Protein 6NE6 (pdb70)

Radius of gyration: 21.56 Å; Cα contacts (8 Å, |Δi|>4): 485; chains: 1; bounding box: 66×39×63 Å

Nearest PDB structures (foldseek):
  6ne6-assembly1_A  TM=1.003E+00  e=1.452E-62  Naegleria fowleri
  3qi2-assembly1_A  TM=8.616E-01  e=6.700E-30  Homo sapiens
  1git-assembly1_A  TM=8.816E-01  e=4.648E-29  Rattus norvegicus
  3onw-assembly1_A  TM=8.432E-01  e=3.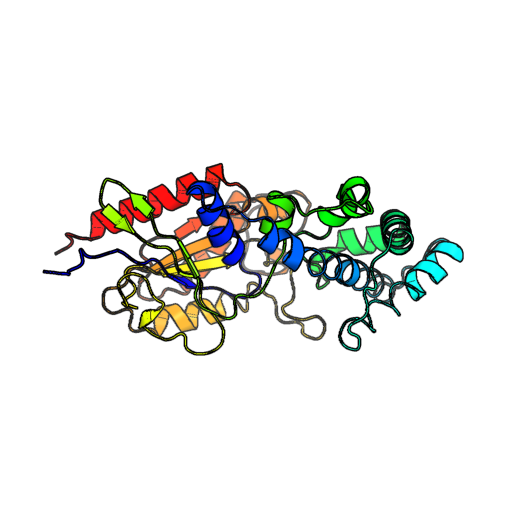155E-29  Homo sapiens
  1zca-assembly2_B  TM=8.770E-01  e=3.296E-27  Mus musculus

Organism: Naegleria fowleri (NCBI:txid5763)

Secondary structure (DSSP, 8-state):
-------EEEEEEE-TTSSHHHHHHHHHHHTT----HHHHHHHHHHHHHHHHHHHHHHHHHHHHTT---S-HHHHHHHHHHHHHHHHGGG--S----HHHHHHHHHHTT-HHHHHHHHTGGGS---TTHHHHHHTHHHHTSTT----HHHHHTS-----S-EEEEEEETTEEEEEEE--SSPPPGGGSGGG----SEEEEEEESGGGG-BSSTT---BHHHHHHHHHHHHHHH---TT-EEEEEEE-HHHHHHHHHTT--GGGT-TT--S-TT-HHHHHHHHHHHHHHH-TT--EEEEEE--TT-HHHHHHHHHHHHHHHHHHHT--

CATH classification: 1.10.400.10

Solvent-accessible surface area: 16984 Å² total; per-residue (Å²): 137,151,120,76,133,105,13,25,0,0,37,3,29,21,59,59,34,3,10,40,21,18,0,5,25,6,5,37,23,35,77,146,64,29,22,75,102,108,53,56,68,122,28,52,64,91,0,29,75,20,0,3,129,1,0,36,28,0,2,62,2,3,126,83,37,127,60,114,33,71,69,91,103,15,96,98,45,4,90,82,0,27,45,39,25,67,80,20,163,146,42,146,95,102,23,32,72,45,93,2,6,112,21,0,30,62,0,36,131,2,77,6,0,79,107,0,11,76,109,108,40,74,19,53,17,33,64,7,0,36,35,0,5,100,46,11,129,91,0,11,121,131,121,6,80,1,37,91,84,0,3,9,68,0,105,66,180,28,99,27,30,74,26,8,54,18,89,39,129,140,72,38,0,0,1,0,1,54,18,64,88,109,37,73,143,94,69,29,48,45,84,73,77,29,41,23,0,12,0,17,2,5,3,0,1,13,0,25,15,81,29,146,115,134,65,93,57,15,39,0,102,67,17,12,54,95,0,7,94,45,0,66,81,96,219,20,61,140,24,44,2,0,0,0,0,2,26,32,70,60,0,26,53,32,7,136,123,45,34,102,4,22,109,20,19,151,75,17,182,28,81,90,91,46,18,85,31,2,32,77,44,0,47,84,36,0,104,127,73,7,102,70,124,88,24,95,68,16,20,34,1,13,2,84,57,75,71,34,0,108,102,56,11,44,81,0,5,36,34,2,27,72,11,90,129,90,236

Foldseek 3Di:
DDDDDDAAEEEEAEDLQLLSVLLVQLLCVVVVNADDQVRQVVCLLVLVLLQLVQLLQLLVLLVVVVNDWDDPVLVVLNVVSNVLNVCPVPDPDRPAALVNLVSSLVNVPTVSSVVSVVVPQATDHQPCNVVCSVCSVQSSDPPHGDDRLSVSRRSDDAAAKDKAWDADPNHIYIYIYGHHDDYQLVPDVVSDDDHAEYEYGGELQQLSHDPHNPDRHGRLVVRLVVLLCVLVPDPCPNYAYEYEHEPLVNNLVCQLVFPASCVRVVPQPDDGSDSVSVVVVSVVSSVVSNPVNRHPYYYYAYSSPSVRSVVVVSVVVVVSVVCPPPD

B-factor: mean 24.13, std 10.8, range [5.23, 76.9]

Sequence (327 aa):
HHHHHHMKKILLVGAGDSGKSTIFKQMRLIYNNGFTTEEKTKIKPMIIYENNILRNMMMVLIQQATKSSLNLPIISTEENRQRAEKIIEGLEEQKILLTTDKVWDSSNLAQDIAELWKEPAILQAMARRNEFQIEDSASSYYFDNLDRIGKDDYMPSEEDVVRARIIKTTGLIEQPFTFKNLPFCCMMIDVVGGGQRTERKKWIHHHFQGVDSSILFVCSLSEFDQKCYEDDSTNRMKESSLSLFGDYINSKWFADTLVYLLLNKHDLFVSSSKI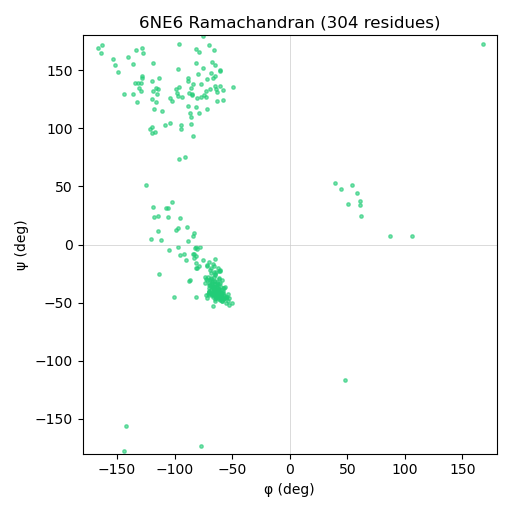KNGSRLADTFEEYKGPENDPDAAKEFIKDMYKEKDTENRLRDVFFVTALDKANLKERLEQITSDILSAENDL

InterPro domains:
  IPR001019 Guanine nucleotide binding protein, alpha subunit [PF00503] (3-312)
  IPR001019 Guanine nucleotide binding protein, alpha subunit [PR00318] (3-18)
  IPR001019 Guanine nucleotide binding protein, alpha subunit [PR00318] (138-160)
  IPR001019 Guanine nucleotide binding protein, alpha subunit [PR00318] (167-184)
  IPR001019 Guanine nucleotide binding protein, alpha subunit [PR00318] (189-217)
  IPR001019 Guanine nucleotide binding protein, alpha subunit [PR00318] (235-244)
  IPR001019 Guanine nucleotide binding protein, alpha subunit [PS51882] (1-321)
  IPR001019 Guanine nucleotide binding protein, alpha subunit [PTHR10218] (3-315)
  IPR001019 Guanine nucleotide binding protein, alpha subunit [SM00275] (1-303)
  IPR001019 Guanine nucleotide binding protein, alpha subunit [cd00066] (3-319)
  IPR011025 G protein alpha subunit, helical insertion [G3DSA:1.10.400.10] (30-151)
  IPR011025 G protein alpha subunit, helical insertion [SSF47895] (29-152)
  IPR027417 P-loop containing nucleoside triphosphate hydrolase [G3DSA:3.40.50.300] (3-310)
  IPR027417 P-loop containing nucleoside triphosphate hydrolase [SSF52540] (3-316)

Structure (mmCIF, N/CA/C/O backbone):
data_6NE6
#
_entry.id   6NE6
#
_cell.length_a   60.690
_cell.length_b   68.310
_cell.length_c   79.570
_cell.angle_alpha   90.000
_cell.angle_beta   90.000
_cell.angle_gamma   90.000
#
_symmetry.space_group_name_H-M   'P 21 21 21'
#
loop_
_entity.id
_entity.type
_entity.pdbx_description
1 polymer 'G-protein alpha subunit Galpha7'
2 non-polymer 'SODIUM ION'
3 non-polymer 1,2-ETHANEDIOL
4 water water
#
loop_
_atom_site.group_PDB
_atom_site.id
_atom_site.type_symbol
_atom_site.label_atom_id
_atom_site.label_alt_id
_atom_site.label_comp_id
_atom_site.label_asym_id
_atom_site.label_entity_id
_atom_site.label_seq_id
_atom_site.pdbx_PDB_ins_code
_atom_site.Cartn_x
_atom_site.Cartn_y
_atom_site.Cartn_z
_atom_site.occupancy
_atom_site.B_iso_or_equiv
_atom_site.auth_seq_id
_atom_site.auth_comp_id
_atom_site.auth_asym_id
_atom_site.auth_atom_id
_atom_site.pdbx_PDB_model_num
ATOM 1 N N . HIS A 1 3 ? -12.518 37.538 -28.580 1.00 51.79 27 HIS A N 1
ATOM 2 C CA . HIS A 1 3 ? -11.203 38.167 -28.605 1.00 47.47 27 HIS A CA 1
ATOM 3 C C . HIS A 1 3 ? -10.509 38.078 -27.246 1.00 45.89 27 HIS A C 1
ATOM 4 O O . HIS A 1 3 ? -11.087 37.604 -26.263 1.00 42.95 27 HIS A O 1
ATOM 6 N N . HIS A 1 4 ? -9.256 38.528 -27.206 1.00 35.80 28 HIS A N 1
ATOM 7 C CA . HIS A 1 4 ? -8.534 38.627 -25.945 1.00 30.27 28 HIS A CA 1
ATOM 8 C C . HIS A 1 4 ? -9.260 39.575 -24.997 1.00 29.51 28 HIS A C 1
ATOM 9 O O . HIS A 1 4 ? -9.706 40.653 -25.398 1.00 34.25 28 HIS A O 1
ATOM 16 N N . HIS A 1 5 ? -9.374 39.174 -23.730 1.00 29.39 29 HIS A N 1
ATOM 17 C CA . HIS A 1 5 ? -10.131 39.955 -22.754 1.00 30.41 29 HIS A CA 1
ATOM 18 C C . HIS A 1 5 ? -9.813 39.439 -21.358 1.00 31.23 29 HIS A C 1
ATOM 19 O O . HIS A 1 5 ? -9.198 38.382 -21.190 1.00 30.17 29 HIS A O 1
ATOM 26 N N . HIS A 1 6 ? -10.247 40.200 -20.348 1.00 26.83 30 HIS A N 1
ATOM 27 C CA . HIS A 1 6 ? -10.027 39.852 -18.952 1.00 23.19 30 HIS A CA 1
ATOM 28 C C . HIS A 1 6 ? -11.350 39.870 -18.195 1.00 23.36 30 HIS A C 1
ATOM 29 O O . HIS A 1 6 ? -12.362 40.385 -18.674 1.00 26.91 30 HIS A O 1
ATOM 36 N N . HIS A 1 7 ? -11.320 39.272 -17.007 1.00 24.38 31 HIS A N 1
ATOM 37 C CA . HIS A 1 7 ? -12.395 39.377 -16.028 1.00 28.00 31 HIS A CA 1
ATOM 38 C C . HIS A 1 7 ? -11.830 39.996 -14.764 1.00 20.64 31 HIS A C 1
ATOM 39 O O . HIS A 1 7 ? -10.709 39.673 -14.361 1.00 22.60 31 HIS A O 1
ATOM 46 N N . HIS A 1 8 ? -12.611 40.870 -14.128 1.00 22.56 32 HIS A N 1
ATOM 47 C CA . HIS A 1 8 ? -12.035 41.748 -13.112 1.00 19.41 32 HIS A CA 1
ATOM 48 C C . HIS A 1 8 ? -11.370 40.970 -11.991 1.00 19.76 32 HIS A C 1
ATOM 49 O O . HIS A 1 8 ? -12.008 40.147 -11.325 1.00 21.54 32 HIS A O 1
ATOM 56 N N . MET A 1 9 ? -10.101 41.268 -11.763 1.00 17.15 33 MET A N 1
ATOM 57 C CA . MET A 1 9 ? -9.348 40.701 -10.653 1.00 15.99 33 MET A CA 1
ATOM 58 C C . MET A 1 9 ? -9.326 41.695 -9.496 1.00 18.46 33 MET A C 1
ATOM 59 O O . MET A 1 9 ? -9.004 42.871 -9.692 1.00 18.59 33 MET A O 1
ATOM 64 N N . LYS A 1 10 ? -9.656 41.227 -8.294 1.00 14.81 34 LYS A N 1
ATOM 65 C CA . LYS A 1 10 ? -9.668 42.098 -7.121 1.00 15.91 34 LYS A CA 1
ATOM 66 C C . LYS A 1 10 ? -8.265 42.158 -6.533 1.00 16.86 34 LYS A C 1
ATOM 67 O O . LYS A 1 10 ? -7.775 41.175 -5.964 1.00 17.11 34 LYS A O 1
ATOM 73 N N . LYS A 1 11 ? -7.613 43.312 -6.662 1.00 13.80 35 LYS A N 1
ATOM 74 C CA . LYS A 1 11 ? -6.229 43.439 -6.230 1.00 13.54 35 LYS A CA 1
ATOM 75 C C . LYS A 1 11 ? -6.167 44.026 -4.827 1.00 14.36 35 LYS A C 1
ATOM 76 O O . LYS A 1 11 ? -6.853 45.005 -4.513 1.00 15.48 35 LYS A O 1
ATOM 82 N N . ILE A 1 12 ? -5.313 43.429 -4.005 1.00 14.10 36 ILE A N 1
ATOM 83 C CA . ILE A 1 12 ? -5.154 43.783 -2.600 1.00 12.82 36 ILE A CA 1
ATOM 84 C C . ILE A 1 12 ? -3.725 44.261 -2.422 1.00 13.59 36 ILE A C 1
ATOM 85 O O . ILE A 1 12 ? -2.779 43.486 -2.627 1.00 15.96 36 ILE A O 1
ATOM 90 N N . LEU A 1 13 ? -3.567 45.527 -2.045 1.00 12.01 37 LEU A N 1
ATOM 91 C CA . LEU A 1 13 ? -2.262 46.165 -1.937 1.00 11.21 37 LEU A CA 1
ATOM 92 C C . LEU A 1 13 ? -1.782 46.127 -0.499 1.00 13.90 37 LEU A C 1
ATOM 93 O O . LEU A 1 13 ? -2.486 46.589 0.401 1.00 13.68 37 LEU A O 1
ATOM 98 N N . LEU A 1 14 ? -0.563 45.638 -0.296 1.00 12.67 38 LEU A N 1
ATOM 99 C CA . LEU A 1 14 ? 0.076 45.681 1.018 1.00 13.07 38 LEU A CA 1
ATOM 100 C C . LEU A 1 14 ? 0.760 47.028 1.193 1.00 11.31 38 LEU A C 1
ATOM 101 O O . LEU A 1 14 ? 1.539 47.450 0.332 1.00 15.38 38 LEU A O 1
ATOM 106 N N . VAL A 1 15 ? 0.470 47.697 2.316 1.00 9.88 39 VAL A N 1
ATOM 107 C CA . VAL A 1 15 ? 1.010 49.014 2.643 1.00 12.16 39 VAL A CA 1
ATOM 108 C C . VAL A 1 15 ? 1.538 48.943 4.072 1.00 13.92 39 VAL A C 1
ATOM 109 O O . VAL A 1 15 ? 0.876 48.379 4.947 1.00 16.18 39 VAL A O 1
ATOM 113 N N . GLY A 1 16 ? 2.735 49.473 4.303 1.00 15.17 40 GLY A N 1
ATOM 114 C CA . GLY A 1 16 ? 3.276 49.488 5.651 1.00 16.92 40 GLY A CA 1
ATOM 115 C C . GLY A 1 16 ? 4.747 49.850 5.640 1.00 20.77 40 GLY A C 1
ATOM 116 O O . GLY A 1 16 ? 5.398 49.907 4.590 1.00 22.44 40 GLY A O 1
ATOM 117 N N . ALA A 1 17 ? 5.277 50.040 6.846 1.00 26.29 41 ALA A N 1
ATOM 118 C CA . ALA A 1 17 ? 6.684 50.370 7.017 1.00 25.87 41 ALA A CA 1
ATOM 119 C C . ALA A 1 17 ? 7.577 49.173 6.682 1.00 27.24 41 ALA A C 1
ATOM 120 O O . ALA A 1 17 ? 7.119 48.044 6.454 1.00 21.74 41 ALA A O 1
ATOM 122 N N . GLY A 1 18 ? 8.883 49.444 6.649 1.00 29.75 42 GLY A N 1
ATOM 123 C CA . GLY A 1 18 ? 9.856 48.449 6.230 1.00 32.87 42 GLY A CA 1
ATOM 124 C C . GLY A 1 18 ? 10.031 47.291 7.189 1.00 34.56 42 GLY A C 1
ATOM 125 O O . GLY A 1 18 ? 10.511 46.231 6.769 1.00 31.96 42 GLY A O 1
ATOM 126 N N . ASP A 1 19 ? 9.675 47.474 8.468 1.00 20.67 43 ASP A N 1
ATOM 127 C CA . ASP A 1 19 ? 9.698 46.404 9.467 1.00 19.92 43 ASP A CA 1
ATOM 128 C C . ASP A 1 19 ? 8.298 46.161 10.037 1.00 19.43 43 ASP A C 1
ATOM 129 O O . ASP A 1 19 ? 8.143 45.794 11.202 1.00 18.79 43 ASP A O 1
ATOM 134 N N . SER A 1 20 ? 7.266 46.370 9.215 1.00 15.10 44 SER A N 1
ATOM 135 C CA . SER A 1 20 ? 5.896 46.033 9.591 1.00 16.66 44 SER A CA 1
ATOM 136 C C . SER A 1 20 ? 5.595 44.547 9.466 1.00 15.31 44 SER A C 1
ATOM 137 O O . SER A 1 20 ? 4.607 44.070 10.047 1.00 13.91 44 SER A O 1
ATOM 140 N N . GLY A 1 21 ? 6.403 43.813 8.711 1.00 14.87 45 GLY A N 1
ATOM 141 C CA . GLY A 1 21 ? 6.101 42.437 8.396 1.00 16.14 45 GLY A CA 1
ATOM 142 C C . GLY A 1 21 ? 5.228 42.260 7.181 1.00 14.83 45 GLY A C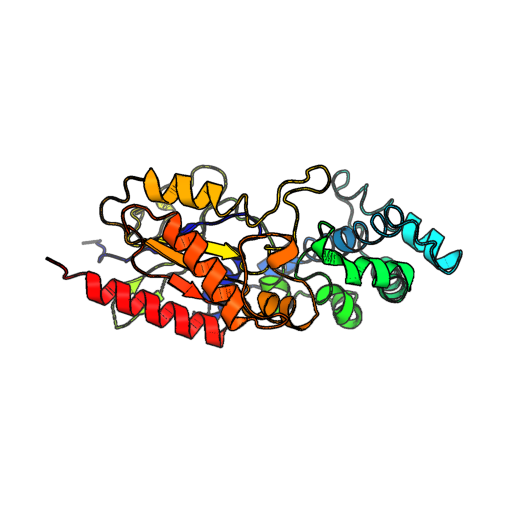 1
ATOM 143 O O . GLY A 1 21 ? 4.809 41.135 6.901 1.00 14.64 45 GLY A O 1
ATOM 144 N N . LYS A 1 22 ? 4.950 43.328 6.431 1.00 13.70 46 LYS A N 1
ATOM 145 C CA . LYS A 1 22 ? 4.116 43.152 5.249 1.00 17.39 46 LYS A CA 1
ATOM 146 C C . LYS A 1 22 ? 4.770 42.206 4.245 1.00 16.14 46 LYS A C 1
ATOM 147 O O . LYS A 1 22 ? 4.067 41.437 3.582 1.00 18.64 46 LYS A O 1
ATOM 153 N N . SER A 1 23 ? 6.106 42.212 4.144 1.00 17.26 47 SER A N 1
ATOM 154 C CA . SER A 1 23 ? 6.759 41.273 3.226 1.00 18.43 47 SER A CA 1
ATOM 155 C C . SER A 1 23 ? 6.623 39.830 3.700 1.00 16.46 47 SER A C 1
ATOM 156 O O . SER A 1 23 ? 6.598 38.907 2.871 1.00 16.92 47 SER A O 1
ATOM 159 N N . THR A 1 24 ? 6.534 39.611 5.019 1.00 14.77 48 THR A N 1
ATOM 160 C CA . THR A 1 24 ? 6.244 38.273 5.535 1.00 13.11 48 THR A CA 1
ATOM 161 C C . THR A 1 24 ? 4.898 37.775 5.030 1.00 13.32 48 THR A C 1
ATOM 162 O O . THR A 1 24 ? 4.761 36.609 4.631 1.00 15.98 48 THR A O 1
ATOM 166 N N . ILE A 1 25 ? 3.889 38.651 5.046 1.00 12.95 49 ILE A N 1
ATOM 167 C CA . ILE A 1 25 ? 2.574 38.294 4.534 1.00 13.91 49 ILE A CA 1
ATOM 168 C C . ILE A 1 25 ? 2.674 37.860 3.082 1.00 14.41 49 ILE A C 1
ATOM 169 O O . ILE A 1 25 ? 2.082 36.851 2.680 1.00 13.22 49 ILE A O 1
ATOM 174 N N . PHE A 1 26 ? 3.402 38.635 2.268 1.00 13.36 50 PHE A N 1
ATOM 175 C CA . PHE A 1 26 ? 3.487 38.303 0.848 1.00 12.75 50 PHE A CA 1
ATOM 176 C C . PHE A 1 26 ? 4.187 36.964 0.648 1.00 15.32 50 PHE A C 1
ATOM 177 O O . PHE A 1 26 ? 3.746 36.139 -0.156 1.00 11.82 50 PHE A O 1
ATOM 185 N N . LYS A 1 27 ? 5.292 36.737 1.359 1.00 14.92 51 LYS A N 1
ATOM 186 C CA . LYS A 1 27 ? 6.028 35.491 1.173 1.00 15.68 51 LYS A CA 1
ATOM 187 C C . LYS A 1 27 ? 5.217 34.293 1.643 1.00 16.32 51 LYS A C 1
ATOM 188 O O . LYS A 1 27 ? 5.275 33.216 1.029 1.00 15.12 51 LYS A O 1
ATOM 194 N N . GLN A 1 28 ? 4.446 34.453 2.720 1.00 11.48 52 GLN A N 1
ATOM 195 C CA . GLN A 1 28 ? 3.574 33.366 3.150 1.00 14.49 52 GLN A CA 1
ATOM 196 C C . GLN A 1 28 ? 2.494 33.092 2.116 1.00 13.35 52 GLN A C 1
ATOM 197 O O . GLN A 1 28 ? 2.138 31.929 1.875 1.00 15.09 52 GLN A O 1
ATOM 203 N N . MET A 1 29 ? 1.964 34.150 1.491 1.00 11.51 53 MET A N 1
ATOM 204 C CA . MET A 1 29 ? 0.963 33.960 0.444 1.00 12.60 53 MET A CA 1
ATOM 205 C C . MET A 1 29 ? 1.547 33.187 -0.731 1.00 11.26 53 MET A C 1
ATOM 206 O O . MET A 1 29 ? 0.875 32.321 -1.309 1.00 14.44 53 MET A O 1
ATOM 211 N N . ARG A 1 30 ? 2.799 33.481 -1.098 1.00 12.25 54 ARG A N 1
ATOM 212 C CA . ARG A 1 30 ? 3.473 32.679 -2.120 1.00 14.84 54 ARG A CA 1
ATOM 213 C C . ARG A 1 30 ? 3.456 31.202 -1.747 1.00 16.12 54 ARG A C 1
ATOM 214 O O . ARG A 1 30 ? 3.189 30.337 -2.596 1.00 14.79 54 ARG A O 1
ATOM 222 N N . LEU A 1 31 ? 3.757 30.889 -0.480 1.00 13.02 55 LEU A N 1
ATOM 223 C CA . LEU A 1 31 ? 3.809 29.493 -0.064 1.00 14.99 55 LEU A CA 1
ATOM 224 C C . LEU A 1 31 ? 2.417 28.879 -0.045 1.00 16.29 55 LEU A C 1
ATOM 225 O O . LEU A 1 31 ? 2.235 27.737 -0.486 1.00 19.24 55 LEU A O 1
ATOM 230 N N . ILE A 1 32 ? 1.417 29.640 0.411 1.00 15.80 56 ILE A N 1
ATOM 231 C CA . ILE A 1 32 ? 0.058 29.114 0.487 1.00 14.96 56 ILE A CA 1
ATOM 232 C C . ILE A 1 32 ? -0.446 28.715 -0.890 1.00 15.75 56 ILE A C 1
ATOM 233 O O . ILE A 1 32 ? -1.184 27.726 -1.032 1.00 18.44 56 ILE A O 1
ATOM 238 N N . TYR A 1 33 ? -0.027 29.436 -1.930 1.00 17.30 57 TYR A N 1
ATOM 239 C CA . TYR A 1 33 ? -0.514 29.215 -3.285 1.00 17.79 57 TYR A CA 1
ATOM 240 C C . TYR A 1 33 ? 0.539 28.566 -4.180 1.00 18.46 57 TYR A C 1
ATOM 241 O O . TYR A 1 33 ? 0.554 28.781 -5.392 1.00 18.53 57 TYR A O 1
ATOM 250 N N . ASN A 1 34 ? 1.409 27.740 -3.593 1.00 16.86 58 ASN A N 1
ATOM 251 C CA . ASN A 1 34 ? 2.266 26.836 -4.367 1.00 17.66 58 ASN A CA 1
ATOM 252 C C . ASN A 1 34 ? 3.191 27.601 -5.298 1.00 16.90 58 ASN A C 1
ATOM 253 O O . ASN A 1 34 ? 3.487 27.161 -6.415 1.00 21.05 58 ASN A O 1
ATOM 258 N N . ASN A 1 35 ? 3.678 28.745 -4.829 1.00 13.94 59 ASN A N 1
ATOM 259 C CA . ASN A 1 35 ? 4.570 29.590 -5.605 1.00 14.02 59 ASN A CA 1
ATOM 260 C C . ASN A 1 35 ? 5.842 29.848 -4.811 1.00 14.55 59 ASN A C 1
ATOM 261 O O . ASN A 1 35 ? 6.276 30.988 -4.624 1.00 16.05 59 ASN A O 1
ATOM 266 N N . GLY A 1 36 ? 6.437 28.761 -4.328 1.00 17.00 60 GLY A N 1
ATOM 267 C CA . GLY A 1 36 ? 7.532 28.818 -3.380 1.00 17.77 60 GLY A CA 1
ATOM 268 C C . GLY A 1 36 ? 8.863 29.182 -4.014 1.00 18.33 60 GLY A C 1
ATOM 269 O O . GLY A 1 36 ? 8.972 29.527 -5.190 1.00 16.32 60 GLY A O 1
ATOM 270 N N . PHE A 1 37 ? 9.900 29.108 -3.194 1.00 15.79 61 PHE A N 1
ATOM 271 C CA . PHE A 1 37 ? 11.186 29.670 -3.581 1.00 13.78 61 PHE A CA 1
ATOM 272 C C . PHE A 1 37 ? 11.989 28.682 -4.406 1.00 13.31 61 PHE A C 1
ATOM 273 O O . PHE A 1 37 ? 12.158 27.519 -4.028 1.00 17.22 61 PHE A O 1
ATOM 281 N N . THR A 1 38 ? 12.474 29.155 -5.544 1.00 13.46 62 THR A N 1
ATOM 282 C CA . THR A 1 38 ? 13.219 28.326 -6.466 1.00 16.61 62 THR A CA 1
ATOM 283 C C . THR A 1 38 ? 14.669 28.193 -6.018 1.00 14.66 62 THR A C 1
ATOM 284 O O . THR A 1 38 ? 15.147 28.896 -5.124 1.00 14.46 62 THR A O 1
ATOM 288 N N . THR A 1 39 ? 15.381 27.263 -6.655 1.00 13.87 63 THR A N 1
ATOM 289 C CA . THR A 1 39 ? 16.796 27.093 -6.348 1.00 14.76 63 THR A CA 1
ATOM 290 C C . THR A 1 39 ? 17.577 28.371 -6.652 1.00 13.76 63 THR A C 1
ATOM 291 O O . THR A 1 39 ? 18.454 28.774 -5.875 1.00 16.87 63 THR A O 1
ATOM 295 N N . GLU A 1 40 ? 17.260 29.032 -7.767 1.00 13.25 64 GLU A N 1
ATOM 296 C CA . GLU A 1 40 ? 17.918 30.300 -8.084 1.00 12.55 64 GLU A CA 1
ATOM 297 C C . GLU A 1 40 ? 17.637 31.345 -7.009 1.00 13.62 64 GLU A C 1
ATOM 298 O O . GLU A 1 40 ? 18.552 32.032 -6.541 1.00 15.76 64 GLU A O 1
ATOM 304 N N . GLU A 1 41 ? 16.369 31.477 -6.598 1.00 14.68 65 GLU A N 1
ATOM 305 C CA . GLU A 1 41 ? 16.036 32.457 -5.561 1.00 14.03 65 GLU A CA 1
ATOM 306 C C . GLU A 1 41 ? 16.802 32.176 -4.272 1.00 15.90 65 GLU A C 1
ATOM 307 O O . GLU A 1 41 ? 17.350 33.097 -3.652 1.00 16.40 65 GLU A O 1
ATOM 313 N N . LYS A 1 42 ? 16.827 30.910 -3.840 1.00 13.06 66 LYS A N 1
ATOM 314 C CA . LYS A 1 42 ? 17.535 30.554 -2.615 1.00 15.30 66 LYS A CA 1
ATOM 315 C C . LYS A 1 42 ? 19.027 30.836 -2.740 1.00 18.41 66 LYS A C 1
ATOM 316 O O . LYS A 1 42 ? 19.659 31.309 -1.782 1.00 15.59 66 LYS A O 1
ATOM 322 N N . THR A 1 43 ? 19.613 30.528 -3.904 1.00 13.29 67 THR A N 1
ATOM 323 C CA . THR A 1 43 ? 21.027 30.818 -4.140 1.00 13.86 67 THR A CA 1
ATOM 324 C C . THR A 1 43 ? 21.312 32.310 -4.017 1.00 19.84 67 THR A C 1
ATOM 325 O O . THR A 1 43 ? 22.332 32.718 -3.436 1.00 16.08 67 THR A O 1
ATOM 329 N N . LYS A 1 44 ? 20.420 33.142 -4.558 1.00 14.84 68 LYS A N 1
ATOM 330 C CA . LYS A 1 44 ? 20.663 34.579 -4.535 1.00 17.10 68 LYS A CA 1
ATOM 331 C C . LYS A 1 44 ? 20.469 35.158 -3.146 1.00 15.80 68 LYS A C 1
ATOM 332 O O . LYS A 1 44 ? 21.156 36.120 -2.782 1.00 18.41 68 LYS A O 1
ATOM 338 N N . ILE A 1 45 ? 19.541 34.593 -2.362 1.00 13.61 69 ILE A N 1
ATOM 339 C CA . ILE A 1 45 ? 19.247 35.129 -1.038 1.00 13.21 69 ILE A CA 1
ATOM 340 C C . ILE A 1 45 ? 20.273 34.675 -0.011 1.00 13.86 69 ILE A C 1
ATOM 341 O O . ILE A 1 45 ? 20.438 35.344 1.022 1.00 15.68 69 ILE A O 1
ATOM 346 N N . LYS A 1 46 ? 21.008 33.592 -0.295 1.00 15.12 70 LYS A N 1
ATOM 347 C CA . LYS A 1 46 ? 21.966 33.041 0.664 1.00 15.69 70 LYS A CA 1
ATOM 348 C C . LYS A 1 46 ? 22.958 34.068 1.205 1.00 13.50 70 LYS A C 1
ATOM 349 O O . LYS A 1 46 ? 23.066 34.187 2.439 1.00 16.17 70 LYS A O 1
ATOM 355 N N . PRO A 1 47 ? 23.678 34.847 0.382 1.00 16.15 71 PRO A N 1
ATOM 356 C CA . PRO A 1 47 ? 24.595 35.839 0.972 1.00 15.18 71 PRO A CA 1
ATOM 357 C C . PRO A 1 47 ? 23.875 36.924 1.746 1.00 17.43 71 PRO A C 1
ATOM 358 O O . PRO A 1 47 ? 24.465 37.503 2.665 1.00 16.15 71 PRO A O 1
ATOM 362 N N . MET A 1 48 ? 22.613 37.216 1.408 1.00 13.22 72 MET A N 1
ATOM 363 C CA . MET A 1 48 ? 21.865 38.211 2.164 1.00 14.60 72 MET A CA 1
ATOM 364 C C . MET A 1 48 ? 21.541 37.698 3.558 1.00 14.45 72 MET A C 1
ATOM 365 O O . MET A 1 48 ? 21.527 38.475 4.522 1.00 15.66 72 MET A O 1
ATOM 370 N N . ILE A 1 49 ? 21.281 36.390 3.684 1.00 14.15 73 ILE A N 1
ATOM 371 C CA A ILE A 1 49 ? 21.120 35.762 4.997 0.29 15.01 73 ILE A CA 1
ATOM 372 C CA B ILE A 1 49 ? 21.103 35.811 5.010 0.71 14.98 73 ILE A CA 1
ATOM 373 C C . ILE A 1 49 ? 22.401 35.903 5.806 1.00 13.85 73 ILE A C 1
ATOM 374 O O . ILE A 1 49 ? 22.392 36.307 6.976 1.00 14.73 73 ILE A O 1
ATOM 383 N N . TYR A 1 50 ? 23.533 35.541 5.188 1.00 13.46 74 TYR A N 1
ATOM 384 C CA . TYR A 1 50 ? 24.828 35.708 5.847 1.00 12.97 74 TYR A CA 1
ATOM 385 C C . TYR A 1 50 ? 25.016 37.140 6.351 1.00 12.84 74 TYR A C 1
ATOM 386 O O . TYR A 1 50 ? 25.447 37.355 7.491 1.00 13.53 74 TYR A O 1
ATOM 395 N N . GLU A 1 51 ? 24.705 38.130 5.505 1.00 14.78 75 GLU A N 1
ATOM 396 C CA . GLU A 1 51 ? 24.914 39.529 5.890 1.00 15.06 75 GLU A CA 1
ATOM 397 C C . GLU A 1 51 ? 23.963 39.936 7.009 1.00 14.74 75 GLU A C 1
ATOM 398 O O . GLU A 1 51 ? 24.331 40.731 7.888 1.00 14.87 75 GLU A O 1
ATOM 404 N N . ASN A 1 52 ? 22.739 39.399 6.990 1.00 14.41 76 ASN A N 1
ATOM 405 C CA A ASN A 1 52 ? 21.817 39.599 8.103 0.48 15.85 76 ASN A CA 1
ATOM 406 C CA B ASN A 1 52 ? 21.806 39.566 8.105 0.46 16.11 76 ASN A CA 1
ATOM 407 C C . ASN A 1 52 ? 22.438 39.117 9.413 1.00 16.23 76 ASN A C 1
ATOM 408 O O . ASN A 1 52 ? 22.450 39.848 10.418 1.00 13.54 76 ASN A O 1
ATOM 417 N N . ILE A 1 53 ? 22.942 37.888 9.420 1.00 12.40 77 ILE A N 1
ATOM 418 C CA . ILE A 1 53 ? 23.495 37.308 10.635 1.00 13.37 77 ILE A CA 1
ATOM 419 C C . ILE A 1 53 ? 24.679 38.126 11.125 1.00 13.17 77 ILE A C 1
ATOM 420 O O . ILE A 1 53 ? 24.805 38.418 12.323 1.00 12.88 77 ILE A O 1
ATOM 425 N N . LEU A 1 54 ? 25.563 38.507 10.201 1.00 12.54 78 LEU A N 1
ATOM 426 C CA . LEU A 1 54 ? 26.737 39.289 10.564 1.00 14.37 78 LEU A CA 1
ATOM 427 C C . LEU A 1 54 ? 26.338 40.638 11.143 1.00 14.53 78 LEU A C 1
ATOM 428 O O . LEU A 1 54 ? 26.907 41.083 12.148 1.00 14.49 78 LEU A O 1
ATOM 433 N N . ARG A 1 55 ? 25.350 41.299 10.530 1.00 14.40 79 ARG A N 1
ATOM 434 C CA . ARG A 1 55 ? 24.922 42.600 11.033 1.00 12.58 79 ARG A CA 1
ATOM 435 C C . ARG A 1 55 ? 24.314 42.481 12.423 1.00 14.28 79 ARG A C 1
ATOM 436 O O . ARG A 1 55 ? 24.578 43.317 13.298 1.00 13.49 79 ARG A O 1
ATOM 444 N N . ASN A 1 56 ? 23.481 41.462 12.643 1.00 12.61 80 ASN A N 1
ATOM 445 C CA . ASN A 1 56 ? 22.871 41.291 13.958 1.00 12.69 80 ASN A CA 1
ATOM 446 C C . ASN A 1 56 ? 23.935 41.108 15.032 1.00 11.93 80 ASN A C 1
ATOM 447 O O . ASN A 1 56 ? 23.836 41.695 16.111 1.00 12.44 80 ASN A O 1
ATOM 452 N N . MET A 1 57 ? 24.958 40.289 14.753 1.00 11.78 81 MET A N 1
ATOM 453 C CA . MET A 1 57 ? 26.020 40.113 15.744 1.00 12.46 81 MET A CA 1
ATOM 454 C C . MET A 1 57 ? 26.792 41.408 15.953 1.00 11.99 81 MET A C 1
ATOM 455 O O . MET A 1 57 ? 27.173 41.725 17.079 1.00 12.87 81 MET A O 1
ATOM 460 N N . MET A 1 58 ? 27.004 42.188 14.883 1.00 14.34 82 MET A N 1
ATOM 461 C CA A MET A 1 58 ? 27.678 43.474 15.025 0.56 15.96 82 MET A CA 1
ATOM 462 C CA B MET A 1 58 ? 27.686 43.470 15.035 0.44 15.65 82 MET A CA 1
ATOM 463 C C . MET A 1 58 ? 26.903 44.399 15.950 1.00 14.06 82 MET A C 1
ATOM 464 O O . MET A 1 58 ? 27.492 45.075 16.807 1.00 14.53 82 MET A O 1
ATOM 473 N N . VAL A 1 59 ? 25.582 44.452 15.774 1.00 12.07 83 VAL A N 1
ATOM 474 C CA . VAL A 1 59 ? 24.742 45.300 16.615 1.00 15.05 83 VAL A CA 1
ATOM 475 C C . VAL A 1 59 ? 24.846 44.865 18.066 1.00 14.30 83 VAL A C 1
ATOM 476 O O . VAL A 1 59 ? 24.954 45.700 18.972 1.00 16.54 83 VAL A O 1
ATOM 480 N N . LEU A 1 60 ? 24.833 43.551 18.308 1.00 13.05 84 LEU A N 1
ATOM 481 C CA . LEU A 1 60 ? 24.986 43.052 19.673 1.00 13.31 84 LEU A CA 1
ATOM 482 C C . LEU A 1 60 ? 26.343 43.430 20.257 1.00 13.70 84 LEU A C 1
ATOM 483 O O . LEU A 1 60 ? 26.432 43.814 21.427 1.00 14.83 84 LEU A O 1
ATOM 488 N N . ILE A 1 61 ? 27.412 43.333 19.459 1.00 13.83 85 ILE A N 1
ATOM 489 C CA . ILE A 1 61 ? 28.729 43.728 19.953 1.00 14.93 85 ILE A CA 1
ATOM 490 C C . ILE A 1 61 ? 28.723 45.199 20.338 1.00 13.54 85 ILE A C 1
ATOM 491 O O . ILE A 1 61 ? 29.190 45.578 21.419 1.00 16.10 85 ILE A O 1
ATOM 496 N N . GLN A 1 62 ? 28.199 46.057 19.463 1.00 12.55 86 GLN A N 1
ATOM 497 C CA A GLN A 1 62 ? 28.125 47.483 19.783 0.59 17.52 86 GLN A CA 1
ATOM 498 C CA B GLN A 1 62 ? 28.171 47.468 19.816 0.41 17.31 86 GLN A CA 1
ATOM 499 C C . GLN A 1 62 ? 27.288 47.715 21.035 1.00 15.71 86 GLN A C 1
ATOM 500 O O . GLN A 1 62 ? 27.603 48.589 21.854 1.00 19.79 86 GLN A O 1
ATOM 511 N N . ALA A 1 63 ? 26.219 46.933 21.192 1.00 14.54 87 ALA A N 1
ATOM 512 C CA . ALA A 1 63 ? 25.349 47.068 22.357 1.00 15.32 87 ALA A CA 1
ATOM 513 C C . ALA A 1 63 ? 26.101 46.766 23.650 1.00 19.33 87 ALA A C 1
ATOM 514 O O . ALA A 1 63 ? 25.871 47.425 24.670 1.00 19.38 87 ALA A O 1
ATOM 516 N N . THR A 1 64 ? 26.992 45.762 23.644 1.00 17.93 88 THR A N 1
ATOM 517 C CA . THR A 1 64 ? 27.750 45.486 24.868 1.00 18.26 88 THR A CA 1
ATOM 518 C C . THR A 1 64 ? 28.635 46.669 25.225 1.00 20.17 88 THR A C 1
ATOM 519 O O . THR A 1 64 ? 28.870 46.945 26.409 1.00 20.85 88 THR A O 1
ATOM 523 N N . LYS A 1 65 ? 29.125 47.382 24.214 1.00 20.84 89 LYS A N 1
ATOM 524 C CA . LYS A 1 65 ? 29.923 48.573 24.476 1.00 23.49 89 LYS A CA 1
ATOM 525 C C . LYS A 1 65 ? 29.064 49.696 25.048 1.00 28.56 89 LYS A C 1
ATOM 526 O O . LYS A 1 65 ? 29.466 50.358 26.012 1.00 27.96 89 LYS A O 1
ATOM 532 N N . SER A 1 66 ? 27.867 49.910 24.492 1.00 23.04 90 SER A N 1
ATOM 533 C CA A SER A 1 66 ? 26.960 50.934 25.011 0.60 26.01 90 SER A CA 1
ATOM 534 C CA B SER A 1 66 ? 27.023 50.965 25.034 0.40 25.74 90 SER A CA 1
ATOM 535 C C . SER A 1 66 ? 26.531 50.624 26.437 1.00 24.98 90 SER A C 1
ATOM 536 O O . SER A 1 66 ? 26.373 51.530 27.262 1.00 31.89 90 SER A O 1
ATOM 541 N N . LEU A 1 67 ? 26.304 49.344 26.735 1.00 19.46 91 LEU A N 1
ATOM 542 C CA . LEU A 1 67 ? 25.882 48.912 28.062 1.00 19.18 91 LEU A CA 1
ATOM 543 C C . LEU A 1 67 ? 27.039 48.793 29.045 1.00 22.50 91 LEU A C 1
ATOM 544 O O . LEU A 1 67 ? 26.801 48.487 30.222 1.00 23.73 91 LEU A O 1
ATOM 549 N N . ASN A 1 68 ? 28.276 49.039 28.600 1.00 22.09 92 ASN A N 1
ATOM 550 C CA . ASN A 1 68 ? 29.460 48.924 29.454 1.00 22.64 92 ASN A CA 1
ATOM 551 C C . ASN A 1 68 ? 29.591 47.513 30.031 1.00 25.54 92 ASN A C 1
ATOM 552 O O . ASN A 1 68 ? 29.886 47.328 31.215 1.00 28.69 92 ASN A O 1
ATOM 557 N N . LEU A 1 69 ? 29.381 46.503 29.181 1.00 22.57 93 LEU A N 1
ATOM 558 C CA . LEU A 1 69 ? 29.465 45.101 29.578 1.00 21.28 93 LEU A CA 1
ATOM 559 C C . LEU A 1 69 ? 30.714 44.476 28.979 1.00 23.42 93 LEU A C 1
ATOM 560 O O . LEU A 1 69 ? 30.733 44.161 27.779 1.00 22.69 93 LEU A O 1
ATOM 565 N N . PRO A 1 70 ? 31.772 44.277 29.757 1.00 26.44 94 PRO A N 1
ATOM 566 C CA . PRO A 1 70 ? 32.996 43.703 29.192 1.00 25.39 94 PRO A CA 1
ATOM 567 C C . PRO A 1 70 ? 32.786 42.264 28.747 1.00 17.95 94 PRO A C 1
ATOM 568 O O . PRO A 1 70 ? 32.053 41.490 29.369 1.00 20.27 94 PRO A O 1
ATOM 572 N N . ILE A 1 71 ? 33.436 41.920 27.639 1.00 21.61 95 ILE A N 1
ATOM 573 C CA A ILE A 1 71 ? 33.414 40.553 27.127 0.27 19.33 95 ILE A CA 1
ATOM 574 C CA B ILE A 1 71 ? 33.368 40.552 27.158 0.73 17.77 95 ILE A CA 1
ATOM 575 C C . ILE A 1 71 ? 34.231 39.663 28.053 1.00 20.17 95 ILE A C 1
ATOM 576 O O . ILE A 1 71 ? 35.269 40.085 28.586 1.00 19.36 95 ILE A O 1
ATOM 585 N N . SER A 1 72 ? 33.769 38.425 28.255 1.00 18.73 96 SER A N 1
ATOM 586 C CA . SER A 1 72 ? 34.311 37.590 29.332 1.00 18.81 96 SER A CA 1
ATOM 587 C C . SER A 1 72 ? 35.781 37.218 29.141 1.00 18.16 96 SER A C 1
ATOM 588 O O . SER A 1 72 ? 36.501 37.062 30.132 1.00 19.88 96 SER A O 1
ATOM 591 N N . THR A 1 73 ? 36.236 37.032 27.903 1.00 17.90 97 THR A N 1
ATOM 592 C CA . THR A 1 73 ? 37.575 36.514 27.643 1.00 18.81 97 THR A CA 1
ATOM 593 C C . THR A 1 73 ? 38.230 37.319 26.535 1.00 20.23 97 THR A C 1
ATOM 594 O O . THR A 1 73 ? 37.556 37.922 25.695 1.00 20.26 97 THR A O 1
ATOM 598 N N . GLU A 1 74 ? 39.567 37.314 26.540 1.00 22.21 98 GLU A N 1
ATOM 599 C CA . GLU A 1 74 ? 40.302 37.963 25.460 1.00 22.03 98 GLU A CA 1
ATOM 600 C C . GLU A 1 74 ? 40.014 37.286 24.129 1.00 21.22 98 GLU A C 1
ATOM 601 O O . GLU A 1 74 ? 39.939 37.949 23.090 1.00 22.19 98 GLU A O 1
ATOM 607 N N . GLU A 1 75 ? 39.846 35.961 24.140 1.00 22.77 99 GLU A N 1
ATOM 608 C CA . GLU A 1 75 ? 39.508 35.255 22.908 1.00 21.68 99 GLU A CA 1
ATOM 609 C C . GLU A 1 75 ? 38.205 35.773 22.301 1.00 19.19 99 GLU A C 1
ATOM 610 O O . GLU A 1 75 ? 38.135 36.042 21.095 1.00 19.71 99 GLU A O 1
ATOM 616 N N . ASN A 1 76 ? 37.148 35.905 23.113 1.00 18.23 100 ASN A N 1
ATOM 617 C CA . ASN A 1 76 ? 35.889 36.423 22.573 1.00 17.18 100 ASN A CA 1
ATOM 618 C C . ASN A 1 76 ? 35.970 37.912 22.252 1.00 17.04 100 ASN A C 1
ATOM 619 O O . ASN A 1 76 ? 35.257 38.392 21.358 1.00 18.27 100 ASN A O 1
ATOM 624 N N . ARG A 1 77 ? 36.824 38.658 22.959 1.00 18.47 101 ARG A N 1
ATOM 625 C CA . ARG A 1 77 ? 36.994 40.062 22.617 1.00 22.62 101 ARG A CA 1
ATOM 626 C C . ARG A 1 77 ? 37.629 40.207 21.239 1.00 18.36 101 ARG A C 1
ATOM 627 O O . ARG A 1 77 ? 37.211 41.051 20.440 1.00 18.96 101 ARG A O 1
ATOM 635 N N . GLN A 1 78 ? 38.635 39.387 20.946 1.00 19.95 102 GLN A N 1
ATOM 636 C CA . GLN A 1 78 ? 39.286 39.468 19.643 1.00 23.14 102 GLN A CA 1
ATOM 637 C C . GLN A 1 78 ? 38.358 38.967 18.551 1.00 21.74 102 GLN A C 1
ATOM 638 O O . GLN A 1 78 ? 38.348 39.496 17.435 1.00 21.66 102 GLN A O 1
ATOM 644 N N . ARG A 1 79 ? 37.554 37.959 18.874 1.00 18.64 103 ARG A N 1
ATOM 645 C CA . ARG A 1 79 ? 36.541 37.465 17.954 1.00 20.84 103 ARG A CA 1
ATOM 646 C C . ARG A 1 79 ? 35.519 38.553 17.638 1.00 21.37 103 ARG A C 1
ATOM 647 O O . ARG A 1 79 ? 35.134 38.749 16.477 1.00 17.92 103 ARG A O 1
ATOM 655 N N . ALA A 1 80 ? 35.106 39.305 18.654 1.00 16.47 104 ALA A N 1
ATOM 656 C CA . ALA A 1 80 ? 34.178 40.404 18.432 1.00 18.37 104 ALA A CA 1
ATOM 657 C C . ALA A 1 80 ? 34.805 41.484 17.560 1.00 21.18 104 ALA A C 1
ATOM 658 O O . ALA A 1 80 ? 34.137 42.039 16.676 1.00 21.17 104 ALA A O 1
ATOM 660 N N . GLU A 1 81 ? 36.084 41.802 17.796 1.00 17.37 105 GLU A N 1
ATOM 661 C CA . GLU A 1 81 ? 36.768 42.781 16.953 1.00 18.20 105 GLU A CA 1
ATOM 662 C C . GLU A 1 81 ? 36.839 42.309 15.504 1.00 23.85 105 GLU A C 1
ATOM 663 O O . GLU A 1 81 ? 36.665 43.106 14.575 1.00 24.21 105 GLU A O 1
ATOM 669 N N . LYS A 1 82 ? 37.093 41.016 15.288 1.00 22.73 106 LYS A N 1
ATOM 670 C CA . LYS A 1 82 ? 37.111 40.484 13.926 1.00 23.91 106 LYS A CA 1
ATOM 671 C C . LYS A 1 82 ? 35.759 40.677 13.245 1.00 21.67 106 LYS A C 1
ATOM 672 O O . LYS A 1 82 ? 35.690 41.121 12.092 1.00 20.84 106 LYS A O 1
ATOM 678 N N . ILE A 1 83 ? 34.671 40.356 13.956 1.00 18.17 107 ILE A N 1
ATOM 679 C CA A ILE A 1 83 ? 33.320 40.478 13.404 0.32 17.82 107 ILE A CA 1
ATOM 680 C CA B ILE A 1 83 ? 33.348 40.471 13.357 0.68 16.69 107 ILE A CA 1
ATOM 681 C C . ILE A 1 83 ? 33.017 41.928 13.062 1.00 21.81 107 ILE A C 1
ATOM 682 O O . ILE A 1 83 ? 32.463 42.242 11.998 1.00 22.26 107 ILE A O 1
ATOM 691 N N . GLU A 1 84 ? 33.353 42.838 13.983 1.00 19.91 108 GLU A N 1
ATOM 692 C CA . GLU A 1 84 ? 33.177 44.268 13.741 1.00 27.32 108 GLU A CA 1
ATOM 693 C C . GLU A 1 84 ? 33.845 44.700 12.445 1.00 26.63 108 GLU A C 1
ATOM 694 O O . GLU A 1 84 ? 33.249 45.419 11.631 1.00 27.61 108 GLU A O 1
ATOM 700 N N . GLY A 1 85 ? 35.105 44.302 12.258 1.00 22.17 109 GLY A N 1
ATOM 701 C CA . GLY A 1 85 ? 35.820 44.672 11.048 1.00 30.22 109 GLY A CA 1
ATOM 702 C C . GLY A 1 85 ? 35.163 44.127 9.795 1.00 29.19 109 GLY A C 1
ATOM 703 O O . GLY A 1 85 ? 35.080 44.815 8.774 1.00 28.46 109 GLY A O 1
ATOM 704 N N . LEU A 1 86 ? 34.693 42.882 9.851 1.00 22.40 110 LEU A N 1
ATOM 705 C CA . LEU A 1 86 ? 34.076 42.284 8.671 1.00 18.94 110 LEU A CA 1
ATOM 706 C C . LEU A 1 86 ? 32.737 42.933 8.358 1.00 23.43 110 LEU A C 1
ATOM 707 O O . LEU A 1 86 ? 32.413 43.162 7.184 1.00 21.47 110 LEU A O 1
ATOM 712 N N . GLU A 1 87 ? 31.936 43.229 9.383 1.00 20.91 111 GLU A N 1
ATOM 713 C CA A GLU A 1 87 ? 30.664 43.899 9.130 0.55 20.51 111 GLU A CA 1
ATOM 714 C CA B GLU A 1 87 ? 30.664 43.897 9.134 0.45 20.76 111 GLU A CA 1
ATOM 715 C C . GLU A 1 87 ? 30.884 45.284 8.538 1.00 24.24 111 GLU A C 1
ATOM 716 O O . GLU A 1 87 ? 30.172 45.690 7.612 1.00 27.20 111 GLU A O 1
ATOM 727 N N . GLN A 1 88 ? 31.879 46.021 9.048 1.00 25.59 112 GLN A N 1
ATOM 728 C CA . GLN A 1 88 ? 32.179 47.352 8.524 1.00 29.31 112 GLN A CA 1
ATOM 729 C C . GLN A 1 88 ? 32.698 47.315 7.091 1.00 28.15 112 GLN A C 1
ATOM 730 O O . GLN A 1 88 ? 32.690 48.348 6.416 1.00 31.23 112 GLN A O 1
ATOM 732 N N . LYS A 1 89 ? 33.136 46.153 6.609 1.00 21.84 113 LYS A N 1
ATOM 733 C CA . LYS A 1 89 ? 33.602 46.004 5.239 1.00 27.03 113 LYS A CA 1
ATOM 734 C C . LYS A 1 89 ? 32.497 45.610 4.263 1.00 23.82 113 LYS A C 1
ATOM 735 O O . LYS A 1 89 ? 32.714 45.696 3.051 1.00 20.88 113 LYS A O 1
ATOM 741 N N . ILE A 1 90 ? 31.326 45.181 4.752 1.00 20.95 114 ILE A N 1
ATOM 742 C CA . ILE A 1 90 ? 30.364 44.487 3.889 1.00 20.51 114 ILE A CA 1
ATOM 743 C C . ILE A 1 90 ? 29.917 45.373 2.732 1.00 17.72 114 ILE A C 1
ATOM 744 O O . ILE A 1 90 ? 29.841 44.919 1.586 1.00 18.36 114 ILE A O 1
ATOM 749 N N . LEU A 1 91 ? 29.591 46.632 3.012 1.00 17.38 115 LEU A N 1
ATOM 750 C CA . LEU A 1 91 ? 29.125 47.521 1.945 1.00 17.71 115 LEU A CA 1
ATOM 751 C C . LEU A 1 91 ? 30.259 48.057 1.077 1.00 19.13 115 LEU A C 1
ATOM 752 O O . LEU A 1 91 ? 29.991 48.761 0.099 1.00 19.61 115 LEU A O 1
ATOM 757 N N . LEU A 1 92 ? 31.509 47.720 1.394 1.00 19.95 116 LEU A N 1
ATOM 758 C CA . LEU A 1 92 ? 32.672 48.236 0.682 1.00 21.56 116 LEU A CA 1
ATOM 759 C C . LEU A 1 92 ? 33.475 47.135 -0.003 1.00 22.71 116 LEU A C 1
ATOM 760 O O . LEU A 1 92 ? 34.669 47.315 -0.262 1.00 25.65 116 LEU A O 1
ATOM 765 N N . THR A 1 93 ? 32.852 45.996 -0.301 1.00 20.29 117 THR A N 1
ATOM 766 C CA . THR A 1 93 ? 33.552 44.917 -0.991 1.00 24.84 117 THR A CA 1
ATOM 767 C C . THR A 1 93 ? 32.558 44.072 -1.773 1.00 25.27 117 THR A C 1
ATOM 768 O O . THR A 1 93 ? 31.357 44.067 -1.490 1.00 21.46 117 THR A O 1
ATOM 772 N N . THR A 1 94 ? 33.077 43.347 -2.762 1.00 26.57 118 THR A N 1
ATOM 773 C CA . THR A 1 94 ? 32.316 42.315 -3.454 1.00 25.06 118 THR A CA 1
ATOM 774 C C . THR A 1 94 ? 32.728 40.914 -3.035 1.00 29.02 118 THR A C 1
ATOM 775 O O . THR A 1 94 ? 32.121 39.941 -3.495 1.00 32.35 118 THR A O 1
ATOM 779 N N . ASP A 1 95 ? 33.751 40.791 -2.193 1.00 22.18 119 ASP A N 1
ATOM 780 C CA . ASP A 1 95 ? 34.231 39.485 -1.768 1.00 29.44 119 ASP A CA 1
ATOM 781 C C . ASP A 1 95 ? 33.186 38.739 -0.952 1.00 32.72 119 ASP A C 1
ATOM 782 O O . ASP A 1 95 ? 32.326 39.337 -0.300 1.00 31.79 119 ASP A O 1
ATOM 787 N N . LYS A 1 96 ? 33.290 37.413 -0.977 1.00 37.01 120 LYS A N 1
ATOM 788 C CA . LYS A 1 96 ? 32.524 36.568 -0.069 1.00 32.82 120 LYS A CA 1
ATOM 789 C C . LYS A 1 96 ? 33.220 36.595 1.284 1.00 29.93 120 LYS A C 1
ATOM 790 O O . LYS A 1 96 ? 34.345 36.105 1.421 1.00 37.10 120 LYS A O 1
ATOM 792 N N . VAL A 1 97 ? 32.558 37.184 2.275 1.00 27.73 121 VAL A N 1
ATOM 793 C CA . VAL A 1 97 ? 33.117 37.282 3.619 1.00 26.40 121 VAL A CA 1
ATOM 794 C C . VAL A 1 97 ? 32.785 36.051 4.465 1.00 30.31 121 VAL A C 1
ATOM 795 O O . VAL A 1 97 ? 33.578 35.650 5.326 1.00 30.96 121 VAL A O 1
ATOM 799 N N . TRP A 1 98 ? 31.633 35.438 4.227 1.00 22.81 122 TRP A N 1
ATOM 800 C CA . TRP A 1 98 ? 31.207 34.299 5.027 1.00 24.13 122 TRP A CA 1
ATOM 801 C C . TRP A 1 98 ? 32.002 33.055 4.663 1.00 23.83 122 TRP A C 1
ATOM 802 O O . TRP A 1 98 ? 32.108 32.691 3.487 1.00 23.75 122 TRP A O 1
ATOM 813 N N . ASP A 1 99 ? 32.564 32.402 5.678 1.00 17.04 123 ASP A N 1
ATOM 814 C CA . ASP A 1 99 ? 33.092 31.056 5.526 1.00 21.52 123 ASP A CA 1
ATOM 815 C C . ASP A 1 99 ? 32.822 30.291 6.814 1.00 22.05 123 ASP A C 1
ATOM 816 O O . ASP A 1 99 ? 32.191 30.804 7.746 1.00 20.50 123 ASP A O 1
ATOM 821 N N . SER A 1 100 ? 33.296 29.042 6.855 1.00 25.76 124 SER A N 1
ATOM 822 C CA A SER A 1 100 ? 33.054 28.202 8.023 0.51 27.25 124 SER A CA 1
ATOM 823 C CA B SER A 1 100 ? 33.054 28.202 8.024 0.49 27.20 124 SER A CA 1
ATOM 824 C C . SER A 1 100 ? 33.689 28.797 9.276 1.00 23.46 124 SER A C 1
ATOM 825 O O . SER A 1 100 ? 33.122 28.702 10.369 1.00 25.44 124 SER A O 1
ATOM 830 N N . ASN A 1 101 ? 34.863 29.417 9.136 1.00 24.03 125 ASN A N 1
ATOM 831 C CA . ASN A 1 101 ? 35.510 30.071 10.275 1.00 24.82 125 ASN A CA 1
ATOM 832 C C . ASN A 1 101 ? 34.614 31.147 10.876 1.00 21.56 125 ASN A C 1
ATOM 833 O O . ASN A 1 101 ? 34.490 31.259 12.103 1.00 20.72 125 ASN A O 1
ATOM 838 N N . LEU A 1 102 ? 34.025 31.985 10.025 1.00 21.25 126 LEU A N 1
ATOM 839 C CA . LEU A 1 102 ? 33.179 33.066 10.519 1.00 17.26 126 LEU A CA 1
ATOM 840 C C . LEU A 1 102 ? 31.924 32.521 11.181 1.00 17.47 126 LEU A C 1
ATOM 841 O O . LEU A 1 102 ? 31.501 33.020 12.231 1.00 16.62 126 LEU A O 1
ATOM 846 N N . ALA A 1 103 ? 31.299 31.517 10.560 1.00 18.32 127 ALA A N 1
ATOM 847 C CA . ALA A 1 103 ? 30.125 30.899 11.163 1.00 17.88 127 ALA A CA 1
ATOM 848 C C . ALA A 1 103 ? 30.448 30.374 12.551 1.00 16.82 127 ALA A C 1
ATOM 849 O O . ALA A 1 103 ? 29.677 30.578 13.498 1.00 16.54 127 ALA A O 1
ATOM 851 N N . GLN A 1 104 ? 31.599 29.717 12.693 1.00 16.53 128 GLN A N 1
ATOM 852 C CA . GLN A 1 104 ? 31.990 29.200 14.001 1.00 17.37 128 GLN A CA 1
ATOM 853 C C . GLN A 1 104 ? 32.242 30.339 14.983 1.00 17.47 128 GLN A C 1
ATOM 854 O O . GLN A 1 104 ? 31.872 30.241 16.159 1.00 18.21 128 GLN A O 1
ATOM 860 N N . ASP A 1 105 ? 32.839 31.443 14.509 1.00 16.59 129 ASP A N 1
ATOM 861 C CA . ASP A 1 105 ? 33.081 32.586 15.387 1.00 16.02 129 ASP A CA 1
ATOM 862 C C . ASP A 1 105 ? 31.773 33.210 15.867 1.00 16.16 129 ASP A C 1
ATOM 863 O O . ASP A 1 105 ? 31.639 33.561 17.041 1.00 16.69 129 ASP A O 1
ATOM 868 N N . ILE A 1 106 ? 30.798 33.364 14.973 1.00 14.18 130 ILE A N 1
ATOM 869 C CA . ILE A 1 106 ? 29.536 33.965 15.389 1.00 12.97 130 ILE A CA 1
ATOM 870 C C . ILE A 1 106 ? 28.814 33.051 16.369 1.00 12.64 130 ILE A C 1
ATOM 871 O O . ILE A 1 106 ? 28.256 33.516 17.368 1.00 13.41 130 ILE A O 1
ATOM 876 N N . ALA A 1 107 ? 28.817 31.736 16.105 1.00 14.69 131 ALA A N 1
ATOM 877 C CA . ALA A 1 107 ? 28.188 30.794 17.032 1.00 14.86 131 ALA A CA 1
ATOM 878 C C . ALA A 1 107 ? 28.860 30.821 18.399 1.00 16.61 131 ALA A C 1
ATOM 879 O O . ALA A 1 107 ? 28.188 30.709 19.435 1.00 15.38 131 ALA A O 1
ATOM 881 N N . GLU A 1 108 ? 30.188 30.956 18.428 1.00 15.52 132 GLU A N 1
ATOM 882 C CA . GLU A 1 108 ? 30.860 31.048 19.716 1.00 15.56 132 GLU A CA 1
ATOM 883 C C . GLU A 1 108 ? 30.483 32.344 20.432 1.00 14.63 132 GLU A C 1
ATOM 884 O O . GLU A 1 108 ? 30.215 32.338 21.643 1.00 19.45 132 GLU A O 1
ATOM 890 N N . LEU A 1 109 ? 30.439 33.467 19.706 1.00 12.59 133 LEU A N 1
ATOM 891 C CA . LEU A 1 109 ? 30.043 34.726 20.340 1.00 13.46 133 LEU A CA 1
ATOM 892 C C . LEU A 1 109 ? 28.593 34.710 20.809 1.00 18.88 133 LEU A C 1
ATOM 893 O O . LEU A 1 109 ? 28.238 35.427 21.751 1.00 16.51 133 LEU A O 1
ATOM 898 N N . TRP A 1 110 ? 27.731 33.933 20.153 1.00 13.30 134 TRP A N 1
ATOM 899 C CA . TRP A 1 110 ? 26.347 33.842 20.607 1.00 13.43 134 TRP A CA 1
ATOM 900 C C . TRP A 1 110 ? 26.229 33.203 21.992 1.00 14.13 134 TRP A C 1
ATOM 901 O O . TRP A 1 110 ? 25.166 33.310 22.617 1.00 17.25 134 TRP A O 1
ATOM 912 N N . LYS A 1 111 ? 27.306 32.578 22.500 1.00 15.57 135 LYS A N 1
ATOM 913 C CA . LYS A 1 111 ? 27.360 32.046 23.862 1.00 14.12 135 LYS A CA 1
ATOM 914 C C . LYS A 1 111 ? 27.918 33.039 24.879 1.00 17.06 135 LYS A C 1
ATOM 915 O O . LYS A 1 111 ? 27.869 32.757 26.084 1.00 18.93 135 LYS A O 1
ATOM 921 N N . GLU A 1 112 ? 28.434 34.183 24.430 1.00 13.07 136 GLU A N 1
ATOM 922 C CA . GLU A 1 112 ? 29.123 35.116 25.322 1.00 14.37 136 GLU A CA 1
ATOM 923 C C . GLU A 1 112 ? 28.118 35.827 26.228 1.00 13.48 136 GLU A C 1
ATOM 924 O O . GLU A 1 112 ? 27.142 36.400 25.735 1.00 13.14 136 GLU A O 1
ATOM 930 N N . PRO A 1 113 ? 28.315 35.805 27.547 1.00 14.22 137 PRO A N 1
ATOM 931 C CA . PRO A 1 113 ? 27.304 36.403 28.438 1.00 16.93 137 PRO A CA 1
ATOM 932 C C . PRO A 1 113 ? 27.032 37.874 28.166 1.00 15.95 137 PRO A C 1
ATOM 933 O O . PRO A 1 113 ? 25.871 38.300 28.248 1.00 15.91 137 PRO A O 1
ATOM 937 N N . ALA A 1 114 ? 28.052 38.666 27.822 1.00 14.39 138 ALA A N 1
ATOM 938 C CA . ALA A 1 114 ? 27.793 40.073 27.511 1.00 14.47 138 ALA A CA 1
ATOM 939 C C . ALA A 1 114 ? 26.858 40.210 26.319 1.00 19.97 138 ALA A C 1
ATOM 940 O O . ALA A 1 114 ? 25.950 41.049 26.323 1.00 14.83 138 ALA A O 1
ATOM 942 N N . ILE A 1 115 ? 27.076 39.393 25.284 1.00 13.67 139 ILE A N 1
ATOM 943 C CA . ILE A 1 115 ? 26.211 39.394 24.106 1.00 13.77 139 ILE A CA 1
ATOM 944 C C . ILE A 1 115 ? 24.779 39.040 24.496 1.00 15.23 139 ILE A C 1
ATOM 945 O O . ILE A 1 115 ? 23.818 39.674 24.046 1.00 14.14 139 ILE A O 1
ATOM 950 N N . LEU A 1 116 ? 24.616 38.009 25.325 1.00 12.27 140 LEU A N 1
ATOM 951 C CA . LEU A 1 116 ? 23.272 37.578 25.700 1.00 13.43 140 LEU A CA 1
ATOM 952 C C . LEU A 1 116 ? 22.581 38.603 26.598 1.00 14.58 140 LEU A C 1
ATOM 953 O O . LEU A 1 116 ? 21.351 38.732 26.559 1.00 14.87 140 LEU A O 1
ATOM 958 N N . GLN A 1 117 ? 23.345 39.342 27.401 1.00 14.47 141 GLN A N 1
ATOM 959 C CA . GLN A 1 117 ? 22.755 40.433 28.180 1.00 13.85 141 GLN A CA 1
ATOM 960 C C . GLN A 1 117 ? 22.245 41.531 27.257 1.00 13.45 141 GLN A C 1
ATOM 961 O O . GLN A 1 117 ? 21.174 42.113 27.486 1.00 15.34 141 GLN A O 1
ATOM 967 N N . ALA A 1 118 ? 23.012 41.840 26.216 1.00 13.74 142 ALA A N 1
ATOM 968 C CA . ALA A 1 118 ? 22.547 42.809 25.229 1.00 14.70 142 ALA A CA 1
ATOM 969 C C . ALA A 1 118 ? 21.304 42.294 24.524 1.00 13.88 142 ALA A C 1
ATOM 970 O O . ALA A 1 118 ? 20.351 43.049 24.286 1.00 17.95 142 ALA A O 1
ATOM 972 N N . MET A 1 119 ? 21.291 40.999 24.188 1.00 13.59 143 MET A N 1
ATOM 973 C CA . MET A 1 119 ? 20.134 40.414 23.514 1.00 15.81 143 MET A CA 1
ATOM 974 C C . MET A 1 119 ? 18.884 40.460 24.389 1.00 16.98 143 MET A C 1
ATOM 975 O O . MET A 1 119 ? 17.768 40.622 23.869 1.00 17.34 143 MET A O 1
ATOM 980 N N . ALA A 1 120 ? 19.039 40.326 25.714 1.00 13.30 144 ALA A N 1
ATOM 981 C CA . ALA A 1 120 ? 17.887 40.448 26.600 1.00 13.73 144 ALA A CA 1
ATOM 982 C C . ALA A 1 120 ? 17.283 41.846 26.547 1.00 19.51 144 ALA A C 1
ATOM 983 O O . ALA A 1 120 ? 16.099 42.028 26.865 1.00 18.00 144 ALA A O 1
ATOM 985 N N . ARG A 1 121 ? 18.069 42.834 26.150 1.00 13.66 145 ARG A N 1
ATOM 986 C CA . ARG A 1 121 ? 17.602 44.203 25.986 1.00 13.96 145 ARG A CA 1
ATOM 987 C C . ARG A 1 121 ? 17.446 44.568 24.510 1.00 16.40 145 ARG A C 1
ATOM 988 O O . ARG A 1 121 ? 17.596 45.729 24.132 1.00 15.17 145 ARG A O 1
ATOM 996 N N . ARG A 1 122 ? 17.108 43.584 23.672 1.00 15.99 146 ARG A N 1
ATOM 997 C CA . ARG A 1 122 ? 17.180 43.789 22.227 1.00 14.81 146 ARG A CA 1
ATOM 998 C C . ARG A 1 122 ? 16.201 44.844 21.723 1.00 20.01 146 ARG A C 1
ATOM 999 O O . ARG A 1 122 ? 16.449 45.443 20.670 1.00 18.10 146 ARG A O 1
ATOM 1007 N N . ASN A 1 123 ? 15.088 45.075 22.433 1.00 17.86 147 ASN A N 1
ATOM 1008 C CA . ASN A 1 123 ? 14.162 46.129 22.016 1.00 14.85 147 ASN A CA 1
ATOM 1009 C C . ASN A 1 123 ? 14.817 47.502 22.001 1.00 18.37 147 ASN A C 1
ATOM 1010 O O . ASN A 1 123 ? 14.320 48.411 21.319 1.00 19.46 147 ASN A O 1
ATOM 1015 N N . GLU A 1 124 ? 15.907 47.674 22.749 1.00 17.30 148 GLU A N 1
ATOM 1016 C CA . GLU A 1 124 ? 16.610 48.944 22.836 1.00 19.37 148 GLU A CA 1
ATOM 1017 C C . GLU A 1 124 ? 17.545 49.176 21.662 1.00 19.74 148 GLU A C 1
ATOM 1018 O O . GLU A 1 124 ? 18.035 50.301 21.507 1.00 21.14 148 GLU A O 1
ATOM 1024 N N . PHE A 1 125 ? 17.773 48.156 20.832 1.00 18.01 149 PHE A N 1
ATOM 1025 C CA . PHE A 1 125 ? 18.773 48.177 19.774 1.00 17.09 149 PHE A CA 1
ATOM 1026 C C . PHE A 1 125 ? 18.144 47.768 18.447 1.00 21.89 149 PHE A C 1
ATOM 1027 O O . PHE A 1 125 ? 17.005 47.290 18.381 1.00 24.26 149 PHE A O 1
ATOM 1035 N N . GLN A 1 126 ? 18.906 47.961 17.373 1.00 15.75 150 GLN A N 1
ATOM 1036 C CA . GLN A 1 126 ? 18.396 47.752 16.021 1.00 17.79 150 GLN A CA 1
ATOM 1037 C C . GLN A 1 126 ? 18.774 46.348 15.544 1.00 20.26 150 GLN A C 1
ATOM 1038 O O . GLN A 1 126 ? 19.629 46.140 14.687 1.00 22.20 150 GLN A O 1
ATOM 1044 N N . ILE A 1 127 ? 18.064 45.377 16.113 1.00 17.81 151 ILE A N 1
ATOM 1045 C CA . ILE A 1 127 ? 18.290 43.950 15.906 1.00 21.14 151 ILE A CA 1
ATOM 1046 C C . ILE A 1 127 ? 17.067 43.370 15.207 1.00 17.55 151 ILE A C 1
ATOM 1047 O O . ILE A 1 127 ? 15.937 43.594 15.648 1.00 18.98 151 ILE A O 1
ATOM 1052 N N . GLU A 1 128 ? 17.291 42.630 14.123 1.00 15.81 152 GLU A N 1
ATOM 1053 C CA . GLU A 1 128 ? 16.177 42.056 13.377 1.00 17.86 152 GLU A CA 1
ATOM 1054 C C . GLU A 1 128 ? 15.372 41.116 14.263 1.00 18.07 152 GLU A C 1
ATOM 1055 O O . GLU A 1 128 ? 15.916 40.458 15.155 1.00 18.28 152 GLU A O 1
ATOM 1061 N N . ASP A 1 129 ? 14.061 41.030 13.990 1.00 17.12 153 ASP A N 1
ATOM 1062 C CA . ASP A 1 129 ? 13.218 40.090 14.731 1.00 14.95 153 ASP A CA 1
ATOM 1063 C C . ASP A 1 129 ? 13.748 38.660 14.636 1.00 14.92 153 ASP A C 1
ATOM 1064 O O . ASP A 1 129 ? 13.656 37.895 15.602 1.00 18.75 153 ASP A O 1
ATOM 1069 N N . SER A 1 130 ? 14.293 38.283 13.477 1.00 18.00 154 SER A N 1
ATOM 1070 C CA . SER A 1 130 ? 14.740 36.923 13.208 1.00 18.93 154 SER A CA 1
ATOM 1071 C C . SER A 1 130 ? 16.147 36.635 13.716 1.00 20.11 154 SER A C 1
ATOM 1072 O O . SER A 1 130 ? 16.664 35.557 13.433 1.00 15.59 154 SER A O 1
ATOM 1075 N N . ALA A 1 131 ? 16.773 37.550 14.458 1.00 14.66 155 ALA A N 1
ATOM 1076 C CA . ALA A 1 131 ? 18.179 37.363 14.814 1.00 11.89 155 ALA A CA 1
ATOM 1077 C C . ALA A 1 131 ? 18.409 36.071 15.594 1.00 12.32 155 ALA A C 1
ATOM 1078 O O . ALA A 1 131 ? 19.324 35.307 15.272 1.00 14.70 155 ALA A O 1
ATOM 1080 N N . SER A 1 132 ? 17.608 35.811 16.639 1.00 12.51 156 SER A N 1
ATOM 1081 C CA A SER A 1 132 ? 17.803 34.606 17.449 0.38 14.76 156 SER A CA 1
ATOM 1082 C CA B SER A 1 132 ? 17.865 34.612 17.430 0.62 13.45 156 SER A CA 1
ATOM 1083 C C . SER A 1 132 ? 17.604 33.345 16.625 1.00 15.87 156 SER A C 1
ATOM 1084 O O . SER A 1 132 ? 18.318 32.352 16.805 1.00 14.70 156 SER A O 1
ATOM 1089 N N . TYR A 1 133 ? 16.610 33.365 15.740 1.00 15.30 157 TYR A N 1
ATOM 1090 C CA . TYR A 1 133 ? 16.351 32.225 14.872 1.00 15.18 157 TYR A CA 1
ATOM 1091 C C . TYR A 1 133 ? 17.596 31.857 14.075 1.00 11.92 157 TYR A C 1
ATOM 1092 O O . TYR A 1 133 ? 18.008 30.689 14.039 1.00 13.53 157 TYR A O 1
ATOM 1101 N N . TYR A 1 134 ? 18.213 32.843 13.420 1.00 11.38 158 TYR A N 1
ATOM 1102 C CA . TYR A 1 134 ? 19.373 32.509 12.603 1.00 12.37 158 TYR A CA 1
ATOM 1103 C C . TYR A 1 134 ? 20.537 32.047 13.477 1.00 12.75 158 TYR A C 1
ATOM 1104 O O . TYR A 1 134 ? 21.193 31.041 13.166 1.00 13.55 158 TYR A O 1
ATOM 1113 N N . PHE A 1 135 ? 20.784 32.739 14.595 1.00 12.02 159 PHE A N 1
ATOM 1114 C CA . PHE A 1 135 ? 21.881 32.339 15.473 1.00 11.68 159 PHE A CA 1
ATOM 1115 C C . PHE A 1 135 ? 21.678 30.921 15.997 1.00 12.92 159 PHE A C 1
ATOM 1116 O O . PHE A 1 135 ? 22.630 30.128 16.073 1.00 15.28 159 PHE A O 1
ATOM 1124 N N . ASP A 1 136 ? 20.441 30.584 16.372 1.00 13.00 160 ASP A N 1
ATOM 1125 C CA . ASP A 1 136 ? 20.190 29.261 16.939 1.00 15.85 160 ASP A CA 1
ATOM 1126 C C . ASP A 1 136 ? 20.267 28.156 15.899 1.00 19.44 160 ASP A C 1
ATOM 1127 O O . ASP A 1 136 ? 20.359 26.983 16.276 1.00 21.52 160 ASP A O 1
ATOM 1132 N N . ASN A 1 137 ? 20.184 28.492 14.607 1.00 15.66 161 ASN A N 1
ATOM 1133 C CA . ASN A 1 137 ? 20.274 27.497 13.544 1.00 19.68 161 ASN A CA 1
ATOM 1134 C C . ASN A 1 137 ? 21.612 27.533 12.815 1.00 18.78 161 ASN A C 1
ATOM 1135 O O . ASN A 1 137 ? 21.705 27.067 11.672 1.00 15.73 161 ASN A O 1
ATOM 1140 N N . LEU A 1 138 ? 22.662 28.040 13.460 1.00 18.47 162 LEU A N 1
ATOM 1141 C CA . LEU A 1 138 ? 23.939 28.154 12.765 1.00 16.63 162 LEU A CA 1
ATOM 1142 C C . LEU A 1 138 ? 24.585 26.803 12.466 1.00 19.16 162 LEU A C 1
ATOM 1143 O O . LEU A 1 138 ? 25.435 26.735 11.574 1.00 18.86 162 LEU A O 1
ATOM 1148 N N . ASP A 1 139 ? 24.211 25.726 13.174 1.00 17.72 163 ASP A N 1
ATOM 1149 C CA . ASP A 1 139 ? 24.753 24.416 12.823 1.00 23.87 163 ASP A CA 1
ATOM 1150 C C . ASP A 1 139 ? 24.404 24.053 11.387 1.00 24.53 163 ASP A C 1
ATOM 1151 O O . ASP A 1 139 ? 25.243 23.521 10.651 1.00 27.57 163 ASP A O 1
ATOM 1156 N N . ARG A 1 140 ? 23.172 24.352 10.969 1.00 19.20 164 ARG A N 1
ATOM 1157 C CA . ARG A 1 140 ? 22.740 24.112 9.595 1.00 18.48 164 ARG A CA 1
ATOM 1158 C C . ARG A 1 140 ? 23.204 25.227 8.660 1.00 15.21 164 ARG A C 1
ATOM 1159 O O . ARG A 1 140 ? 23.683 24.957 7.551 1.00 20.02 164 ARG A O 1
ATOM 1167 N N . ILE A 1 141 ? 23.043 26.489 9.084 1.00 16.96 165 ILE A N 1
ATOM 1168 C CA . ILE A 1 141 ? 23.286 27.625 8.192 1.00 17.86 165 ILE A CA 1
ATOM 1169 C C . ILE A 1 141 ? 24.776 27.821 7.932 1.00 20.89 165 ILE A C 1
ATOM 1170 O O . ILE A 1 141 ? 25.165 28.323 6.874 1.00 18.13 165 ILE A O 1
ATOM 1175 N N . GLY A 1 142 ? 25.629 27.450 8.885 1.00 19.28 166 GLY A N 1
ATOM 1176 C CA . GLY A 1 142 ? 27.069 27.592 8.743 1.00 22.33 166 GLY A CA 1
ATOM 1177 C C . GLY A 1 142 ? 27.756 26.519 7.933 1.00 26.93 166 GLY A C 1
ATOM 1178 O O . GLY A 1 142 ? 28.963 26.605 7.698 1.00 26.01 166 GLY A O 1
ATOM 1179 N N . LYS A 1 143 ? 27.021 25.506 7.490 1.00 20.08 167 LYS A N 1
ATOM 1180 C CA . LYS A 1 143 ? 27.622 24.436 6.705 1.00 26.44 167 LYS A CA 1
ATOM 1181 C C . LYS A 1 143 ? 28.056 24.946 5.333 1.00 24.17 167 LYS A C 1
ATOM 1182 O O . LYS A 1 143 ? 27.415 25.817 4.738 1.00 22.90 167 LYS A O 1
ATOM 1188 N N . ASP A 1 144 ? 29.144 24.363 4.817 1.00 24.40 168 ASP A N 1
ATOM 1189 C CA . ASP A 1 144 ? 29.585 24.682 3.464 1.00 26.14 168 ASP A CA 1
ATOM 1190 C C . ASP A 1 144 ? 28.507 24.374 2.430 1.00 27.73 168 ASP A C 1
ATOM 1191 O O . ASP A 1 144 ? 28.431 25.052 1.401 1.00 32.61 168 ASP A O 1
ATOM 1196 N N . ASP A 1 145 ? 27.663 23.369 2.681 1.00 24.42 169 ASP A N 1
ATOM 1197 C CA . ASP A 1 145 ? 26.631 22.961 1.728 1.00 32.50 169 ASP A CA 1
ATOM 1198 C C . ASP A 1 145 ? 25.312 23.709 1.910 1.00 26.88 169 ASP A C 1
ATOM 1199 O O . ASP A 1 145 ? 24.285 23.276 1.374 1.00 24.46 169 ASP A O 1
ATOM 1204 N N . TYR A 1 146 ? 25.315 24.817 2.651 1.00 23.47 170 TYR A N 1
ATOM 1205 C CA . TYR A 1 146 ? 24.071 25.467 3.048 1.00 21.15 170 TYR A CA 1
ATOM 1206 C C . TYR A 1 146 ? 23.288 25.988 1.853 1.00 19.88 170 TYR A C 1
ATOM 1207 O O . TYR A 1 146 ? 23.846 26.616 0.950 1.00 22.06 170 TYR A O 1
ATOM 1216 N N . MET A 1 147 ? 21.986 25.707 1.856 1.00 19.54 171 MET A N 1
ATOM 1217 C CA . MET A 1 147 ? 21.027 26.294 0.930 1.00 19.15 171 MET A CA 1
ATOM 1218 C C . MET A 1 147 ? 19.857 26.751 1.785 1.00 19.19 171 MET A C 1
ATOM 1219 O O . MET A 1 147 ? 19.284 25.925 2.527 1.00 21.63 171 MET A O 1
ATOM 1224 N N . PRO A 1 148 ? 19.488 28.034 1.741 1.00 16.75 172 PRO A N 1
ATOM 1225 C CA . PRO A 1 148 ? 18.393 28.535 2.579 1.00 17.04 172 PRO A CA 1
ATOM 1226 C C . PRO A 1 148 ? 17.137 27.682 2.497 1.00 16.41 172 PRO A C 1
ATOM 1227 O O . PRO A 1 148 ? 16.712 27.254 1.420 1.00 18.81 172 PRO A O 1
ATOM 1231 N N . SER A 1 149 ? 16.554 27.431 3.665 1.00 17.50 173 SER A N 1
ATOM 1232 C CA . SER A 1 149 ? 15.269 26.770 3.758 1.00 17.73 173 SER A CA 1
ATOM 1233 C C . SER A 1 149 ? 14.146 27.753 3.467 1.00 15.36 173 SER A C 1
ATOM 1234 O O . SER A 1 149 ? 14.322 28.977 3.460 1.00 15.59 173 SER A O 1
ATOM 1237 N N . GLU A 1 150 ? 12.971 27.183 3.232 1.00 19.05 174 GLU A N 1
ATOM 1238 C CA . GLU A 1 150 ? 11.753 27.968 3.112 1.00 21.48 174 GLU A CA 1
ATOM 1239 C C . GLU A 1 150 ? 11.603 28.939 4.278 1.00 16.95 174 GLU A C 1
ATOM 1240 O O . GLU A 1 150 ? 11.384 30.139 4.080 1.00 16.82 174 GLU A O 1
ATOM 1246 N N . GLU A 1 151 ? 11.741 28.436 5.511 1.00 19.16 175 GLU A N 1
ATOM 1247 C CA . GLU A 1 151 ? 11.566 29.302 6.673 1.00 16.91 175 GLU A CA 1
ATOM 1248 C C . GLU A 1 151 ? 12.670 30.355 6.753 1.00 16.56 175 GLU A C 1
ATOM 1249 O O . GLU A 1 151 ? 12.413 31.506 7.135 1.00 15.22 175 GLU A O 1
ATOM 1255 N N . ASP A 1 152 ? 13.898 29.993 6.372 1.00 13.93 176 ASP A N 1
ATOM 1256 C CA . ASP A 1 152 ? 14.977 30.984 6.308 1.00 13.77 176 ASP A CA 1
ATOM 1257 C C . ASP A 1 152 ? 14.589 32.181 5.451 1.00 17.36 176 ASP A C 1
ATOM 1258 O O . ASP A 1 152 ? 14.870 33.330 5.809 1.00 15.22 176 ASP A O 1
ATOM 1263 N N . VAL A 1 153 ? 13.950 31.924 4.305 1.00 13.56 177 VAL A N 1
ATOM 1264 C CA . VAL A 1 153 ? 13.619 32.997 3.370 1.00 14.09 177 VAL A CA 1
ATOM 1265 C C . VAL A 1 153 ? 12.471 33.848 3.910 1.00 13.50 177 VAL A C 1
ATOM 1266 O O . VAL A 1 153 ? 12.503 35.082 3.832 1.00 14.53 177 VAL A O 1
ATOM 1270 N N . VAL A 1 154 ? 11.446 33.204 4.457 1.00 14.51 178 VAL A N 1
ATOM 1271 C CA . VAL A 1 154 ? 10.310 33.923 5.034 1.00 14.15 178 VAL A CA 1
ATOM 1272 C C . VAL A 1 154 ? 10.783 34.878 6.121 1.00 16.13 178 VAL A C 1
ATOM 1273 O O . VAL A 1 154 ? 10.275 35.994 6.252 1.00 19.19 178 VAL A O 1
ATOM 1277 N N . ARG A 1 155 ? 11.777 34.464 6.898 1.00 16.38 179 ARG A N 1
ATOM 1278 C CA . ARG A 1 155 ? 12.252 35.276 8.012 1.00 18.64 179 ARG A CA 1
ATOM 1279 C C . ARG A 1 155 ? 13.259 36.350 7.609 1.00 20.01 179 ARG A C 1
ATOM 1280 O O . ARG A 1 155 ? 13.610 37.184 8.449 1.00 22.08 179 ARG A O 1
ATOM 1288 N N . ALA A 1 156 ? 13.727 36.358 6.367 1.00 14.18 180 ALA A N 1
ATOM 1289 C CA . ALA A 1 156 ? 14.727 37.320 5.922 1.00 14.76 180 ALA A CA 1
ATOM 1290 C C . ALA A 1 156 ? 14.036 38.577 5.413 1.00 23.97 180 ALA A C 1
ATOM 1291 O O . ALA A 1 156 ? 13.285 38.522 4.435 1.00 28.40 180 ALA A O 1
ATOM 1293 N N . ARG A 1 157 ? 14.323 39.711 6.046 1.00 15.80 181 ARG A N 1
ATOM 1294 C CA . ARG A 1 157 ? 13.667 40.976 5.701 1.00 20.41 181 ARG A CA 1
ATOM 1295 C C . ARG A 1 157 ? 14.415 41.597 4.526 1.00 17.71 181 ARG A C 1
ATOM 1296 O O . ARG A 1 157 ? 15.380 42.334 4.697 1.00 22.44 181 ARG A O 1
ATOM 1304 N N . ILE A 1 158 ? 13.950 41.312 3.312 1.00 21.53 182 ILE A N 1
ATOM 1305 C CA A ILE A 1 158 ? 14.546 41.820 2.078 0.55 22.57 182 ILE A CA 1
ATOM 1306 C CA B ILE A 1 158 ? 14.552 41.834 2.091 0.45 23.11 182 ILE A CA 1
ATOM 1307 C C . ILE A 1 158 ? 13.604 42.856 1.479 1.00 26.41 182 ILE A C 1
ATOM 1308 O O . ILE A 1 158 ? 12.421 42.568 1.258 1.00 31.68 182 ILE A O 1
ATOM 1317 N N . LYS A 1 159 ? 14.125 44.052 1.213 1.00 29.61 183 LYS A N 1
ATOM 1318 C CA . LYS A 1 159 ? 13.295 45.166 0.763 1.00 37.72 183 LYS A CA 1
ATOM 1319 C C . LYS A 1 159 ? 12.841 44.970 -0.676 1.00 34.19 183 LYS A C 1
ATOM 1320 O O . LYS A 1 159 ? 13.650 44.674 -1.560 1.00 28.82 183 LYS A O 1
ATOM 1326 N N . THR A 1 160 ? 11.544 45.160 -0.909 1.00 36.57 184 THR A N 1
ATOM 1327 C CA . THR A 1 160 ? 10.980 45.064 -2.246 1.00 40.82 184 THR A CA 1
ATOM 1328 C C . THR A 1 160 ? 11.314 46.326 -3.033 1.00 37.05 184 THR A C 1
ATOM 1329 O O . THR A 1 160 ? 11.070 47.445 -2.569 1.00 36.50 184 THR A O 1
ATOM 1333 N N . THR A 1 161 ? 11.897 46.146 -4.218 1.00 37.03 185 THR A N 1
ATOM 1334 C CA . THR A 1 161 ? 12.313 47.267 -5.051 1.00 35.64 185 THR A CA 1
ATOM 1335 C C . THR A 1 161 ? 11.640 47.267 -6.415 1.00 36.58 185 THR A C 1
ATOM 1336 O O . THR A 1 161 ? 11.970 48.111 -7.254 1.00 47.06 185 THR A O 1
ATOM 1340 N N . GLY A 1 162 ? 10.711 46.349 -6.659 1.00 27.84 186 GLY A N 1
ATOM 1341 C CA . GLY A 1 162 ? 9.954 46.328 -7.888 1.00 26.96 186 GLY A CA 1
ATOM 1342 C C . GLY A 1 162 ? 8.533 45.919 -7.585 1.00 31.75 186 GLY A C 1
ATOM 1343 O O . GLY A 1 162 ? 8.075 46.073 -6.451 1.00 38.90 186 GLY A O 1
ATOM 1344 N N . LEU A 1 163 ? 7.833 45.384 -8.574 1.00 31.09 187 LEU A N 1
ATOM 1345 C CA . LEU A 1 163 ? 6.475 44.891 -8.397 1.00 28.37 187 LEU A CA 1
ATOM 1346 C C . LEU A 1 163 ? 6.494 43.380 -8.217 1.00 33.72 187 LEU A C 1
ATOM 1347 O O . LEU A 1 163 ? 7.162 42.671 -8.977 1.00 38.55 187 LEU A O 1
ATOM 1352 N N . ILE A 1 164 ? 5.760 42.885 -7.220 1.00 25.16 188 ILE A N 1
ATOM 1353 C CA . ILE A 1 164 ? 5.472 41.460 -7.125 1.00 24.25 188 ILE A CA 1
ATOM 1354 C C . ILE A 1 164 ? 3.993 41.282 -6.813 1.00 20.66 188 ILE A C 1
ATOM 1355 O O . ILE A 1 164 ? 3.402 42.034 -6.028 1.00 17.78 188 ILE A O 1
ATOM 1360 N N . GLU A 1 165 ? 3.399 40.298 -7.465 1.00 16.64 189 GLU A N 1
ATOM 1361 C CA . GLU A 1 165 ? 1.986 39.996 -7.361 1.00 15.13 189 GLU A CA 1
ATOM 1362 C C . GLU A 1 165 ? 1.821 38.504 -7.118 1.00 13.79 189 GLU A C 1
ATOM 1363 O O . GLU A 1 165 ? 2.527 37.689 -7.721 1.00 19.69 189 GLU A O 1
ATOM 1369 N N . GLN A 1 166 ? 0.897 38.146 -6.237 1.00 13.46 190 GLN A N 1
ATOM 1370 C CA . GLN A 1 166 ? 0.514 36.749 -6.044 1.00 13.41 190 GLN A CA 1
ATOM 1371 C C . GLN A 1 166 ? -0.966 36.613 -6.358 1.00 14.41 190 GLN A C 1
ATOM 1372 O O . GLN A 1 166 ? -1.812 36.962 -5.514 1.00 14.76 190 GLN A O 1
ATOM 1378 N N . PRO A 1 167 ? -1.332 36.109 -7.532 1.00 14.09 191 PRO A N 1
ATOM 1379 C CA . PRO A 1 167 ? -2.748 35.915 -7.845 1.00 14.39 191 PRO A CA 1
ATOM 1380 C C . PRO A 1 167 ? -3.262 34.622 -7.238 1.00 15.55 191 PRO A C 1
ATOM 1381 O O . PRO A 1 167 ? -2.509 33.683 -6.952 1.00 15.92 191 PRO A O 1
ATOM 1385 N N . PHE A 1 168 ? -4.573 34.592 -7.031 1.00 14.93 192 PHE A N 1
ATOM 1386 C CA . PHE A 1 168 ? -5.216 33.418 -6.467 1.00 15.22 192 PHE A CA 1
ATOM 1387 C C . PHE A 1 168 ? -6.706 33.528 -6.717 1.00 16.09 192 PHE A C 1
ATOM 1388 O O . PHE A 1 168 ? -7.221 34.591 -7.065 1.00 18.26 192 PHE A O 1
ATOM 1396 N N . THR A 1 169 ? -7.390 32.409 -6.548 1.00 16.34 193 THR A N 1
ATOM 1397 C CA . THR A 1 169 ? -8.832 32.353 -6.695 1.00 18.34 193 THR A CA 1
ATOM 1398 C C . THR A 1 169 ? -9.431 32.027 -5.338 1.00 22.19 193 THR A C 1
ATOM 1399 O O . THR A 1 169 ? -8.932 31.147 -4.627 1.00 21.14 193 THR A O 1
ATOM 1403 N N . PHE A 1 170 ? -10.475 32.762 -4.972 1.00 17.58 194 PHE A N 1
ATOM 1404 C CA . PHE A 1 170 ? -11.176 32.559 -3.711 1.00 18.26 194 PHE A CA 1
ATOM 1405 C C . PHE A 1 170 ? -12.665 32.629 -3.980 1.00 20.30 194 PHE A C 1
ATOM 1406 O O . PHE A 1 170 ? -13.134 33.585 -4.605 1.00 20.89 194 PHE A O 1
ATOM 1414 N N . LYS A 1 171 ? -13.397 31.621 -3.507 1.00 21.79 195 LYS A N 1
ATOM 1415 C CA . LYS A 1 171 ? -14.816 31.461 -3.813 1.00 23.10 195 LYS A CA 1
ATOM 1416 C C . LYS A 1 171 ? -15.091 31.693 -5.299 1.00 25.19 195 LYS A C 1
ATOM 1417 O O . LYS A 1 171 ? -15.997 32.431 -5.687 1.00 22.79 195 LYS A O 1
ATOM 1423 N N . ASN A 1 172 ? -14.271 31.055 -6.135 1.00 24.98 196 ASN A N 1
ATOM 1424 C CA . ASN A 1 172 ? -14.399 31.076 -7.593 1.00 28.34 196 ASN A CA 1
ATOM 1425 C C . ASN A 1 172 ? -14.260 32.476 -8.192 1.00 22.08 196 ASN A C 1
ATOM 1426 O O . ASN A 1 172 ? -14.771 32.730 -9.290 1.00 24.30 196 ASN A O 1
ATOM 1431 N N . LEU A 1 173 ? -13.573 33.391 -7.506 1.00 20.89 197 LEU A N 1
ATOM 1432 C CA . LEU A 1 173 ? -13.330 34.722 -8.048 1.00 18.45 197 LEU A CA 1
ATOM 1433 C C . LEU A 1 173 ? -11.848 35.065 -7.971 1.00 18.72 197 LEU A C 1
ATOM 1434 O O . LEU A 1 173 ? -11.156 34.664 -7.019 1.00 17.70 197 LEU A O 1
ATOM 1439 N N . PRO A 1 174 ? -11.334 35.797 -8.961 1.00 17.10 198 PRO A N 1
ATOM 1440 C CA . PRO A 1 174 ? -9.896 36.076 -9.002 1.00 16.49 198 PRO A CA 1
ATOM 1441 C C . PRO A 1 174 ? -9.497 37.265 -8.150 1.00 16.10 198 PRO 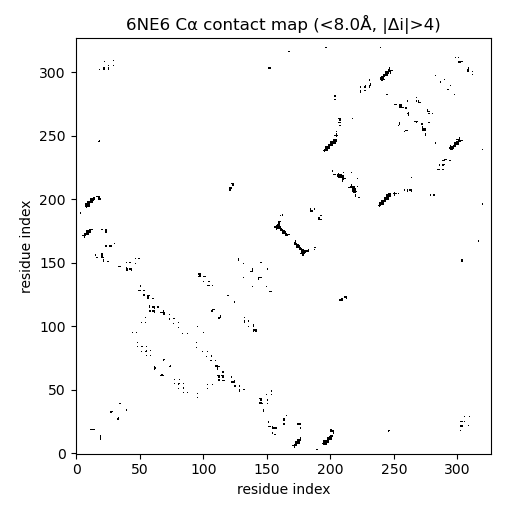A C 1
ATOM 1442 O O . PRO A 1 174 ? -10.154 38.314 -8.148 1.00 16.35 198 PRO A O 1
ATOM 1446 N N . PHE A 1 175 ? -8.379 37.083 -7.458 1.00 15.61 199 PHE A N 1
ATOM 1447 C CA . PHE A 1 175 ? -7.764 38.070 -6.586 1.00 15.30 199 PHE A CA 1
ATOM 1448 C C . PHE A 1 175 ? -6.274 38.127 -6.867 1.00 17.64 199 PHE A C 1
ATOM 1449 O O . PHE A 1 175 ? -5.696 37.237 -7.490 1.00 15.56 199 PHE A O 1
ATOM 1457 N N . CYS A 1 176 ? -5.627 39.156 -6.335 1.00 14.68 200 CYS A N 1
ATOM 1458 C CA A CYS A 1 176 ? -4.171 39.223 -6.339 0.39 16.12 200 CYS A CA 1
ATOM 1459 C CA B CYS A 1 176 ? -4.185 39.073 -6.217 0.61 14.28 200 CYS A CA 1
ATOM 1460 C C . CYS A 1 176 ? -3.732 39.988 -5.100 1.00 18.77 200 CYS A C 1
ATOM 1461 O O . CYS A 1 176 ? -4.393 40.962 -4.743 1.00 22.02 200 CYS A O 1
ATOM 1466 N N . MET A 1 177 ? -2.621 39.593 -4.493 1.00 13.78 201 MET A N 1
ATOM 1467 C CA A MET A 1 177 ? -1.957 40.392 -3.474 0.38 13.91 201 MET A CA 1
ATOM 1468 C CA B MET A 1 177 ? -1.978 40.423 -3.490 0.62 13.76 201 MET A CA 1
ATOM 1469 C C . MET A 1 177 ? -0.735 41.065 -4.092 1.00 14.12 201 MET A C 1
ATOM 1470 O O . MET A 1 177 ? 0.021 40.422 -4.830 1.00 16.48 201 MET A O 1
ATOM 1479 N N . ILE A 1 178 ? -0.554 42.356 -3.800 1.00 14.17 202 ILE A N 1
ATOM 1480 C CA . ILE A 1 178 ? 0.517 43.171 -4.372 1.00 14.49 202 ILE A CA 1
ATOM 1481 C C . ILE A 1 178 ? 1.466 43.628 -3.274 1.00 19.58 202 ILE A C 1
ATOM 1482 O O . ILE A 1 178 ? 1.025 44.130 -2.236 1.00 16.63 202 ILE A O 1
ATOM 1487 N N . ASP A 1 179 ? 2.772 43.510 -3.526 1.00 16.60 203 ASP A N 1
ATOM 1488 C CA . ASP A 1 179 ? 3.788 44.218 -2.751 1.00 16.34 203 ASP A CA 1
ATOM 1489 C C . ASP A 1 179 ? 4.700 44.872 -3.777 1.00 25.91 203 ASP A C 1
ATOM 1490 O O . ASP A 1 179 ? 5.228 44.191 -4.657 1.00 30.75 203 ASP A O 1
ATOM 1495 N N A VAL A 1 180 ? 4.860 46.187 -3.689 0.42 24.31 204 VAL A N 1
ATOM 1496 N N B VAL A 1 180 ? 4.854 46.193 -3.697 0.58 23.46 204 VAL A N 1
ATOM 1497 C CA A VAL A 1 180 ? 5.616 46.924 -4.687 0.42 27.79 204 VAL A CA 1
ATOM 1498 C CA B VAL A 1 180 ? 5.540 46.940 -4.750 0.58 27.54 204 VAL A CA 1
ATOM 1499 C C A VAL A 1 180 ? 6.687 47.739 -3.970 0.42 32.19 204 VAL A C 1
ATOM 1500 C C B VAL A 1 180 ? 6.387 48.052 -4.141 0.58 31.78 204 VAL A C 1
ATOM 1501 O O A VAL A 1 180 ? 6.752 47.777 -2.740 0.42 32.79 204 VAL A O 1
ATOM 1502 O O B VAL A 1 180 ? 5.936 48.781 -3.250 0.58 33.23 204 VAL A O 1
ATOM 1509 N N A GLY A 1 181 ? 7.549 48.364 -4.761 0.42 33.52 205 GLY A N 1
ATOM 1510 N N B GLY A 1 181 ? 7.621 48.181 -4.631 0.58 32.38 205 GLY A N 1
ATOM 1511 C CA A GLY A 1 181 ? 8.586 49.223 -4.226 0.42 37.05 205 GLY A CA 1
ATOM 1512 C CA B GLY A 1 181 ? 8.505 49.258 -4.223 0.58 37.32 205 GLY A CA 1
ATOM 1513 C C A GLY A 1 181 ? 9.470 49.715 -5.346 0.42 40.22 205 GLY A C 1
ATOM 1514 C C B GLY A 1 181 ? 9.433 49.737 -5.324 0.58 40.29 205 GLY A C 1
ATOM 1515 O O A GLY A 1 181 ? 9.348 49.291 -6.503 0.42 39.07 205 GLY A O 1
ATOM 1516 O O B GLY A 1 181 ? 9.313 49.310 -6.478 0.58 38.89 205 GLY A O 1
ATOM 1517 N N . GLY A 1 182 ? 10.366 50.629 -4.982 1.00 41.02 206 GLY A N 1
ATOM 1518 C CA . GLY A 1 182 ? 11.339 51.109 -5.942 1.00 47.15 206 GLY A CA 1
ATOM 1519 C C . GLY A 1 182 ? 10.743 51.999 -7.020 1.00 55.19 206 GLY A C 1
ATOM 1520 O O . GLY A 1 182 ? 9.694 52.630 -6.856 1.00 49.41 206 GLY A O 1
ATOM 1521 N N . GLN A 1 183 ? 11.445 52.030 -8.152 1.00 61.49 207 GLN A N 1
ATOM 1522 C CA . GLN A 1 183 ? 11.054 52.852 -9.286 1.00 64.02 207 GLN A CA 1
ATOM 1523 C C . GLN A 1 183 ? 9.727 52.370 -9.873 1.00 61.65 207 GLN A C 1
ATOM 1524 O O . GLN A 1 183 ? 9.232 51.280 -9.565 1.00 58.89 207 GLN A O 1
ATOM 1526 N N . ARG A 1 184 ? 9.157 53.206 -10.741 1.00 61.84 208 ARG A N 1
ATOM 1527 C CA . ARG A 1 184 ? 7.874 52.901 -11.362 1.00 67.73 208 ARG A CA 1
ATOM 1528 C C . ARG A 1 184 ? 7.982 51.651 -12.226 1.00 68.17 208 ARG A C 1
ATOM 1529 O O . ARG A 1 184 ? 8.808 51.585 -13.142 1.00 73.47 208 ARG A O 1
ATOM 1531 N N . THR A 1 185 ? 7.145 50.659 -11.932 1.00 58.51 209 THR A N 1
ATOM 1532 C CA . THR A 1 185 ? 7.081 49.440 -12.726 1.00 53.00 209 THR A CA 1
ATOM 1533 C C . THR A 1 185 ? 6.093 49.635 -13.870 1.00 49.93 209 THR A C 1
ATOM 1534 O O . THR A 1 185 ? 4.968 50.096 -13.651 1.00 55.96 209 THR A O 1
ATOM 1538 N N . GLU A 1 186 ? 6.522 49.297 -15.086 1.00 44.41 210 GLU A N 1
ATOM 1539 C CA . GLU A 1 186 ? 5.687 49.507 -16.262 1.00 44.53 210 GLU A CA 1
ATOM 1540 C C . GLU A 1 186 ? 4.390 48.717 -16.144 1.00 43.57 210 GLU A C 1
ATOM 1541 O O . GLU A 1 186 ? 4.336 47.660 -15.513 1.00 41.21 210 GLU A O 1
ATOM 1543 N N . ARG A 1 187 ? 3.334 49.247 -16.767 1.00 50.08 211 ARG A N 1
ATOM 1544 C CA . ARG A 1 187 ? 2.010 48.653 -16.619 1.00 54.96 211 ARG A CA 1
ATOM 1545 C C . ARG A 1 187 ? 1.935 47.264 -17.243 1.00 48.46 211 ARG A C 1
ATOM 1546 O O . ARG A 1 187 ? 1.196 46.404 -16.746 1.00 43.36 211 ARG A O 1
ATOM 1554 N N . LYS A 1 188 ? 2.703 47.017 -18.309 1.00 40.51 212 LYS A N 1
ATOM 1555 C CA . LYS A 1 188 ? 2.671 45.717 -18.973 1.00 45.25 212 LYS A CA 1
ATOM 1556 C C . LYS A 1 188 ? 3.079 44.577 -18.045 1.00 41.60 212 LYS A C 1
ATOM 1557 O O . LYS A 1 188 ? 2.706 43.426 -18.295 1.00 45.54 212 LYS A O 1
ATOM 1559 N N . LYS A 1 189 ? 3.826 44.869 -16.980 1.00 37.80 213 LYS A N 1
ATOM 1560 C CA . LYS A 1 189 ? 4.289 43.831 -16.066 1.00 43.09 213 LYS A CA 1
ATOM 1561 C C . LYS A 1 189 ? 3.231 43.424 -15.051 1.00 42.10 213 LYS A C 1
ATOM 1562 O O . LYS A 1 189 ? 3.371 42.374 -14.413 1.00 39.58 213 LYS A O 1
ATOM 1564 N N . TRP A 1 190 ? 2.184 44.223 -14.882 1.00 34.82 214 TRP A N 1
ATOM 1565 C CA . TRP A 1 190 ? 1.133 43.884 -13.940 1.00 31.41 214 TRP A CA 1
ATOM 1566 C C . TRP A 1 190 ? 0.189 42.855 -14.546 1.00 31.44 214 TRP A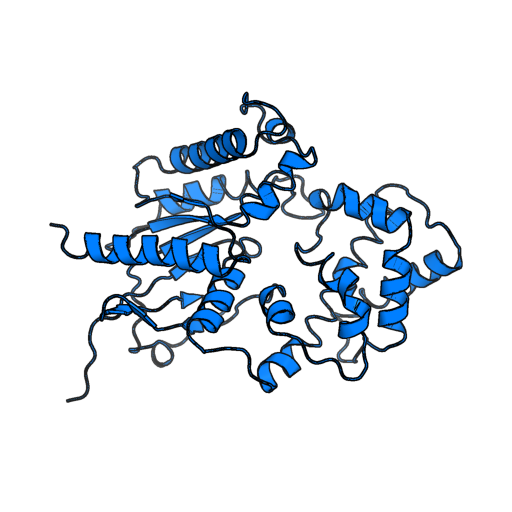 C 1
ATOM 1567 O O . TRP A 1 190 ? -0.064 42.850 -15.753 1.00 32.94 214 TRP A O 1
ATOM 1578 N N . ILE A 1 191 ? -0.341 41.977 -13.690 1.00 29.89 215 ILE A N 1
ATOM 1579 C CA . ILE A 1 191 ? -1.370 41.041 -14.144 1.00 29.81 215 ILE A CA 1
ATOM 1580 C C . ILE A 1 191 ? -2.541 41.843 -14.699 1.00 30.12 215 ILE A C 1
ATOM 1581 O O . ILE A 1 191 ? -2.978 42.827 -14.088 1.00 29.40 215 ILE A O 1
ATOM 1586 N N . HIS A 1 192 ? -3.027 41.443 -15.878 1.00 31.35 216 HIS A N 1
ATOM 1587 C CA A HIS A 1 192 ? -4.063 42.168 -16.619 0.99 32.09 216 HIS A CA 1
ATOM 1588 C CA B HIS A 1 192 ? -4.056 42.160 -16.633 0.01 32.29 216 HIS A CA 1
ATOM 1589 C C . HIS A 1 192 ? -3.615 43.568 -17.030 1.00 39.03 216 HIS A C 1
ATOM 1590 O O . HIS A 1 192 ? -4.451 44.395 -17.411 1.00 33.81 216 HIS A O 1
ATOM 1603 N N . HIS A 1 193 ? -2.307 43.846 -16.974 1.00 33.85 217 HIS A N 1
ATOM 1604 C CA . HIS A 1 193 ? -1.739 45.177 -17.242 1.00 35.03 217 HIS A CA 1
ATOM 1605 C C . HIS A 1 193 ? -2.622 46.279 -16.652 1.00 34.29 217 HIS A C 1
ATOM 1606 O O . HIS A 1 193 ? -3.047 47.217 -17.331 1.00 35.61 217 HIS A O 1
ATOM 1613 N N . PHE A 1 194 ? -2.903 46.129 -15.363 1.00 32.28 218 PHE A N 1
ATOM 1614 C CA . PHE A 1 194 ? -3.905 46.901 -14.639 1.00 34.89 218 PHE A CA 1
ATOM 1615 C C . PHE A 1 194 ? -3.394 47.140 -13.229 1.00 32.67 218 PHE A C 1
ATOM 1616 O O . PHE A 1 194 ? -2.963 46.195 -12.557 1.00 28.61 218 PHE A O 1
ATOM 1624 N N . GLN A 1 195 ? -3.430 48.397 -12.781 1.00 29.80 219 GLN A N 1
ATOM 1625 C CA . GLN A 1 195 ? -2.885 48.763 -11.477 1.00 28.51 219 GLN A CA 1
ATOM 1626 C C . GLN A 1 195 ? -3.941 49.176 -10.459 1.00 27.22 219 GLN A C 1
ATOM 1627 O O . GLN A 1 195 ? -3.577 49.586 -9.352 1.00 28.07 219 GLN A O 1
ATOM 1633 N N . GLY A 1 196 ? -5.226 49.100 -10.799 1.00 30.14 220 GLY A N 1
ATOM 1634 C CA . GLY A 1 196 ? -6.255 49.509 -9.862 1.00 32.40 220 GLY A CA 1
ATOM 1635 C C . GLY A 1 196 ? -6.288 48.616 -8.637 1.00 26.39 220 GLY A C 1
ATOM 1636 O O . GLY A 1 196 ? -6.037 47.414 -8.709 1.00 24.05 220 GLY A O 1
ATOM 1637 N N . VAL A 1 197 ? -6.594 49.221 -7.489 1.00 23.62 221 VAL A N 1
ATOM 1638 C CA . VAL A 1 197 ? -6.510 48.550 -6.196 1.00 22.07 221 VAL A CA 1
ATOM 1639 C C . VAL A 1 197 ? -7.910 48.463 -5.601 1.00 21.47 221 VAL A C 1
ATOM 1640 O O . VAL A 1 197 ? -8.573 49.488 -5.407 1.00 21.94 221 VAL A O 1
ATOM 1644 N N . ASP A 1 198 ? -8.358 47.245 -5.305 1.00 20.74 222 ASP A N 1
ATOM 1645 C CA . ASP A 1 198 ? -9.682 47.074 -4.709 1.00 20.29 222 ASP A CA 1
ATOM 1646 C C . ASP A 1 198 ? -9.670 47.187 -3.188 1.00 19.22 222 ASP A C 1
ATOM 1647 O O . ASP A 1 198 ? -10.660 47.635 -2.592 1.00 19.12 222 ASP A O 1
ATOM 1652 N N . SER A 1 199 ? -8.571 46.804 -2.546 1.00 18.55 223 SER A N 1
ATOM 1653 C CA A SER A 1 199 ? -8.478 46.832 -1.094 0.58 17.63 223 SER A CA 1
ATOM 1654 C CA B SER A 1 199 ? -8.482 46.881 -1.099 0.42 17.65 223 SER A CA 1
ATOM 1655 C C . SER A 1 199 ? -7.033 47.105 -0.705 1.00 17.36 223 SER A C 1
ATOM 1656 O O . SER A 1 199 ? -6.108 46.735 -1.431 1.00 17.71 223 SER A O 1
ATOM 1661 N N . ILE A 1 200 ? -6.855 47.740 0.446 1.00 16.84 224 ILE A N 1
ATOM 1662 C CA . ILE A 1 200 ? -5.545 48.019 1.020 1.00 16.54 224 ILE A CA 1
ATOM 1663 C C . ILE A 1 200 ? -5.474 47.314 2.363 1.00 15.67 224 ILE A C 1
ATOM 1664 O O . ILE A 1 200 ? -6.396 47.445 3.174 1.00 15.60 224 ILE A O 1
ATOM 1669 N N . LEU A 1 201 ? -4.382 46.590 2.598 1.00 15.43 225 LEU A N 1
ATOM 1670 C CA . LEU A 1 201 ? -4.058 46.040 3.916 1.00 14.79 225 LEU A CA 1
ATOM 1671 C C . LEU A 1 201 ? -2.958 46.921 4.479 1.00 14.68 225 LEU A C 1
ATOM 1672 O O . LEU A 1 201 ? -1.804 46.837 4.044 1.00 14.96 225 LEU A O 1
ATOM 1677 N N . PHE A 1 202 ? -3.322 47.779 5.435 1.00 14.40 226 PHE A N 1
ATOM 1678 C CA . PHE A 1 202 ? -2.364 48.654 6.095 1.00 14.31 226 PHE A CA 1
ATOM 1679 C C . PHE A 1 202 ? -1.767 47.865 7.252 1.00 13.98 226 PHE A C 1
ATOM 1680 O O . PHE A 1 202 ? -2.473 47.531 8.207 1.00 15.87 226 PHE A O 1
ATOM 1688 N N . VAL A 1 203 ? -0.481 47.545 7.170 1.00 13.93 227 VAL A N 1
ATOM 1689 C CA . VAL A 1 203 ? 0.136 46.623 8.125 1.00 13.67 227 VAL A CA 1
ATOM 1690 C C . VAL A 1 203 ? 0.976 47.414 9.116 1.00 13.53 227 VAL A C 1
ATOM 1691 O O . VAL A 1 203 ? 1.871 48.174 8.711 1.00 13.82 227 VAL A O 1
ATOM 1695 N N . CYS A 1 204 ? 0.709 47.211 10.412 1.00 14.06 228 CYS A N 1
ATOM 1696 C CA . CYS A 1 204 ? 1.453 47.853 11.488 1.00 13.97 228 CYS A CA 1
ATOM 1697 C C . CYS A 1 204 ? 1.915 46.789 12.457 1.00 13.08 228 CYS A C 1
ATOM 1698 O O . CYS A 1 204 ? 1.194 45.821 12.709 1.00 15.27 228 CYS A O 1
ATOM 1701 N N . SER A 1 205 ? 3.113 46.976 13.007 1.00 13.19 229 SER A N 1
ATOM 1702 C CA . SER A 1 205 ? 3.631 46.023 13.981 1.00 13.36 229 SER A CA 1
ATOM 1703 C C . SER A 1 205 ? 3.036 46.275 15.363 1.00 13.21 229 SER A C 1
ATOM 1704 O O . SER A 1 205 ? 3.121 47.387 15.891 1.00 14.30 229 SER A O 1
ATOM 1707 N N . LEU A 1 206 ? 2.450 45.227 15.956 1.00 13.40 230 LEU A N 1
ATOM 1708 C CA . LEU A 1 206 ? 2.031 45.297 17.353 1.00 13.99 230 LEU A CA 1
ATOM 1709 C C . LEU A 1 206 ? 3.229 45.243 18.293 1.00 15.55 230 LEU A C 1
ATOM 1710 O O . LEU A 1 206 ? 3.174 45.764 19.409 1.00 16.78 230 LEU A O 1
ATOM 1715 N N . SER A 1 207 ? 4.309 44.604 17.871 1.00 14.40 231 SER A N 1
ATOM 1716 C CA . SER A 1 207 ? 5.401 44.327 18.794 1.00 14.58 231 SER A CA 1
ATOM 1717 C C . SER A 1 207 ? 6.369 45.492 18.938 1.00 14.41 231 SER A C 1
ATOM 1718 O O . SER A 1 207 ? 7.243 45.422 19.813 1.00 17.15 231 SER A O 1
ATOM 1721 N N . GLU A 1 208 ? 6.231 46.549 18.121 1.00 13.96 232 GLU A N 1
ATOM 1722 C CA . GLU A 1 208 ? 7.203 47.646 18.106 1.00 13.96 232 GLU A CA 1
ATOM 1723 C C . GLU A 1 208 ? 6.944 48.682 19.200 1.00 14.63 232 GLU A C 1
ATOM 1724 O O . GLU A 1 208 ? 7.593 49.736 19.187 1.00 13.83 232 GLU A O 1
ATOM 1730 N N . PHE A 1 209 ? 6.031 48.402 20.143 1.00 13.80 233 PHE A N 1
ATOM 1731 C CA . PHE A 1 209 ? 5.676 49.400 21.147 1.00 14.29 233 PHE A CA 1
ATOM 1732 C C . PHE A 1 209 ? 6.864 49.801 22.021 1.00 14.10 233 PHE A C 1
ATOM 1733 O O . PHE A 1 209 ? 6.839 50.884 22.612 1.00 16.42 233 PHE A O 1
ATOM 1741 N N . ASP A 1 210 ? 7.888 48.959 22.126 1.00 14.63 234 ASP A N 1
ATOM 1742 C CA . ASP A 1 210 ? 9.019 49.246 23.007 1.00 16.27 234 ASP A CA 1
ATOM 1743 C C . ASP A 1 210 ? 10.310 49.453 22.221 1.00 15.07 234 ASP A C 1
ATOM 1744 O O . ASP A 1 210 ? 11.401 49.305 22.776 1.00 16.65 234 ASP A O 1
ATOM 1749 N N . GLN A 1 211 ? 10.207 49.841 20.947 1.00 14.77 235 GLN A N 1
ATOM 1750 C CA . GLN A 1 211 ? 11.380 50.009 20.100 1.00 17.36 235 GLN A CA 1
ATOM 1751 C C . GLN A 1 211 ? 11.512 51.444 19.617 1.00 15.02 235 GLN A C 1
ATOM 1752 O O . GLN A 1 211 ? 10.531 52.178 19.523 1.00 16.40 235 GLN A O 1
ATOM 1758 N N . LYS A 1 212 ? 12.749 51.815 19.276 1.00 15.55 236 LYS A N 1
ATOM 1759 C CA . LYS A 1 212 ? 13.076 53.116 18.705 1.00 15.77 236 LYS A CA 1
ATOM 1760 C C . LYS A 1 212 ? 13.169 53.032 17.181 1.00 16.49 236 LYS A C 1
ATOM 1761 O O . LYS A 1 212 ? 13.560 52.004 16.618 1.00 16.26 236 LYS A O 1
ATOM 1767 N N . CYS A 1 213 ? 12.863 54.151 16.522 1.00 17.45 237 CYS A N 1
ATOM 1768 C CA . CYS A 1 213 ? 12.893 54.196 15.063 1.00 16.54 237 CYS A CA 1
ATOM 1769 C C . CYS A 1 213 ? 14.295 53.972 14.518 1.00 17.45 237 CYS A C 1
ATOM 1770 O O . CYS A 1 213 ? 14.478 53.253 13.526 1.00 17.87 237 CYS A O 1
ATOM 1773 N N . TYR A 1 214 ? 15.286 54.636 15.112 1.00 17.97 238 TYR A N 1
ATOM 1774 C CA . TYR A 1 214 ? 16.669 54.556 14.670 1.00 19.02 238 TYR A CA 1
ATOM 1775 C C . TYR A 1 214 ? 17.583 54.516 15.880 1.00 19.21 238 TYR A C 1
ATOM 1776 O O . TYR A 1 214 ? 17.219 54.958 16.976 1.00 20.26 238 TYR A O 1
ATOM 1785 N N . GLU A 1 215 ? 18.813 54.058 15.652 1.00 20.14 239 GLU A N 1
ATOM 1786 C CA . GLU A 1 215 ? 19.764 53.994 16.755 1.00 20.50 239 GLU A CA 1
ATOM 1787 C C . GLU A 1 215 ? 20.068 55.382 17.315 1.00 21.76 239 GLU A C 1
ATOM 1788 O O . GLU A 1 215 ? 20.228 55.539 18.529 1.00 22.60 239 GLU A O 1
ATOM 1794 N N . ASP A 1 216 ? 20.134 56.404 16.456 1.00 21.30 240 ASP A N 1
ATOM 1795 C CA . ASP A 1 216 ? 20.478 57.762 16.888 1.00 21.77 240 ASP A CA 1
ATOM 1796 C C . ASP A 1 216 ? 19.251 58.664 16.990 1.00 21.09 240 ASP A C 1
ATOM 1797 O O . ASP A 1 216 ? 19.306 59.857 16.676 1.00 24.35 240 ASP A O 1
ATOM 1802 N N . ASP A 1 217 ? 18.121 58.117 17.428 1.00 19.94 241 ASP A N 1
ATOM 1803 C CA . ASP A 1 217 ? 16.904 58.895 17.565 1.00 19.38 241 ASP A CA 1
ATOM 1804 C C . ASP A 1 217 ? 16.112 58.294 18.718 1.00 24.20 241 ASP A C 1
ATOM 1805 O O . ASP A 1 217 ? 16.207 57.095 18.985 1.00 28.72 241 ASP A O 1
ATOM 1810 N N . SER A 1 218 ? 15.366 59.136 19.428 1.00 19.45 242 SER A N 1
ATOM 1811 C CA . SER A 1 218 ? 14.569 58.668 20.558 1.00 21.55 242 SER A CA 1
ATOM 1812 C C . SER A 1 218 ? 13.111 58.411 20.202 1.00 18.88 242 SER A C 1
ATOM 1813 O O . SER A 1 218 ? 12.349 57.969 21.067 1.00 19.59 242 SER A O 1
ATOM 1816 N N . THR A 1 219 ? 12.705 58.660 18.959 1.00 17.00 243 THR A N 1
ATOM 1817 C CA . THR A 1 219 ? 11.302 58.492 18.580 1.00 16.22 243 THR A CA 1
ATOM 1818 C C . THR A 1 219 ? 10.879 57.036 18.726 1.00 18.93 243 THR A C 1
ATOM 1819 O O . THR A 1 219 ? 11.577 56.124 18.277 1.00 17.39 243 THR A O 1
ATOM 1823 N N . ASN A 1 220 ? 9.742 56.819 19.384 1.00 15.83 244 ASN A N 1
ATOM 1824 C CA . ASN A 1 220 ? 9.200 55.481 19.555 1.00 15.24 244 ASN A CA 1
ATOM 1825 C C . ASN A 1 220 ? 8.538 55.007 18.267 1.00 14.37 244 ASN A C 1
ATOM 1826 O O . ASN A 1 220 ? 7.808 55.762 17.621 1.00 15.82 244 ASN A O 1
ATOM 1831 N N . ARG A 1 221 ? 8.766 53.731 17.912 1.00 13.64 245 ARG A N 1
ATOM 1832 C CA . ARG A 1 221 ? 8.265 53.216 16.636 1.00 13.32 245 ARG A CA 1
ATOM 1833 C C . ARG A 1 221 ? 6.741 53.228 16.574 1.00 15.18 245 ARG A C 1
ATOM 1834 O O . ARG A 1 221 ? 6.160 53.558 15.534 1.00 15.28 245 ARG A O 1
ATOM 1842 N N . MET A 1 222 ? 6.074 52.807 17.653 1.00 13.01 246 MET A N 1
ATOM 1843 C CA . MET A 1 222 ? 4.619 52.752 17.607 1.00 11.94 246 MET A CA 1
ATOM 1844 C C . MET A 1 222 ? 4.010 54.146 17.592 1.00 14.31 246 MET A C 1
ATOM 1845 O O . MET A 1 222 ? 3.009 54.381 16.901 1.00 13.68 246 MET A O 1
ATOM 1850 N N . LYS A 1 223 ? 4.596 55.090 18.339 1.00 13.43 247 LYS A N 1
ATOM 1851 C CA . LYS A 1 223 ? 4.105 56.465 18.272 1.00 14.02 247 LYS A CA 1
ATOM 1852 C C . LYS A 1 223 ? 4.247 57.023 16.869 1.00 15.91 247 LYS A C 1
ATOM 1853 O O . LYS A 1 223 ? 3.354 57.730 16.381 1.00 16.35 247 LYS A O 1
ATOM 1859 N N . GLU A 1 224 ? 5.349 56.694 16.190 1.00 14.92 248 GLU A N 1
ATOM 1860 C CA . GLU A 1 224 ? 5.534 57.187 14.830 1.00 15.66 248 GLU A CA 1
ATOM 1861 C C . GLU A 1 224 ? 4.544 56.522 13.879 1.00 14.50 248 GLU A C 1
ATOM 1862 O O . GLU A 1 224 ? 3.958 57.192 13.018 1.00 17.20 248 GLU A O 1
ATOM 1868 N N . SER A 1 225 ? 4.327 55.213 14.041 1.00 12.74 249 SER A N 1
ATOM 1869 C CA A SER A 1 225 ? 3.387 54.507 13.175 0.59 15.89 249 SER A CA 1
ATOM 1870 C CA B SER A 1 225 ? 3.386 54.497 13.187 0.41 15.61 249 SER A CA 1
ATOM 1871 C C . SER A 1 225 ? 1.966 55.020 13.367 1.00 16.00 249 SER A C 1
ATOM 1872 O O . SER A 1 225 ? 1.217 55.158 12.395 1.00 14.60 249 SER A O 1
ATOM 1877 N N . LEU A 1 226 ? 1.570 55.291 14.613 1.00 13.33 250 LEU A N 1
ATOM 1878 C CA . LEU A 1 226 ? 0.254 55.888 14.851 1.00 13.10 250 LEU A CA 1
ATOM 1879 C C . LEU A 1 226 ? 0.123 57.234 14.148 1.00 14.43 250 LEU A C 1
ATOM 1880 O O . LEU A 1 226 ? -0.911 57.524 13.533 1.00 15.15 250 LEU A O 1
ATOM 1885 N N . SER A 1 227 ? 1.163 58.066 14.227 1.00 16.88 251 SER A N 1
ATOM 1886 C CA . SER A 1 227 ? 1.138 59.370 13.563 1.00 17.48 251 SER A CA 1
ATOM 1887 C C . SER A 1 227 ? 1.036 59.222 12.044 1.00 17.14 251 SER A C 1
ATOM 1888 O O . SER A 1 227 ? 0.233 59.905 11.393 1.00 19.63 251 SER A O 1
ATOM 1891 N N . LEU A 1 228 ? 1.834 58.321 11.464 1.00 16.22 252 LEU A N 1
ATOM 1892 C CA . LEU A 1 228 ? 1.795 58.101 10.022 1.00 16.50 252 LEU A CA 1
ATOM 1893 C C . LEU A 1 228 ? 0.455 57.520 9.585 1.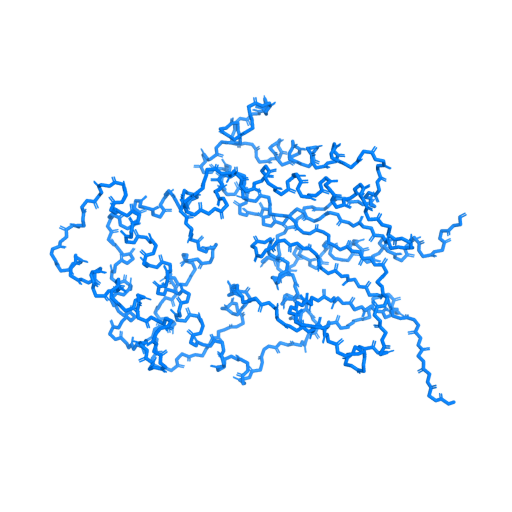00 16.60 252 LEU A C 1
ATOM 1894 O O . LEU A 1 228 ? -0.086 57.915 8.542 1.00 16.78 252 LEU A O 1
ATOM 1899 N N . PHE A 1 229 ? -0.081 56.564 10.352 1.00 14.76 253 PHE A N 1
ATOM 1900 C CA . PHE A 1 229 ? -1.382 56.000 10.013 1.00 12.83 253 PHE A CA 1
ATOM 1901 C C . PHE A 1 229 ? -2.459 57.074 10.048 1.00 16.60 253 PHE A C 1
ATOM 1902 O O . PHE A 1 229 ? -3.326 57.124 9.167 1.00 15.34 253 PHE A O 1
ATOM 1910 N N . GLY A 1 230 ? -2.425 57.933 11.066 1.00 16.61 254 GLY A N 1
ATOM 1911 C CA . GLY A 1 230 ? -3.378 59.029 11.129 1.00 18.18 254 GLY A CA 1
ATOM 1912 C C . GLY A 1 230 ? -3.318 59.916 9.901 1.00 21.60 254 GLY A C 1
ATOM 1913 O O . GLY A 1 230 ? -4.353 60.288 9.340 1.00 19.21 254 GLY A O 1
ATOM 1914 N N . ASP A 1 231 ? -2.104 60.249 9.455 1.00 16.30 255 ASP A N 1
ATOM 1915 C CA . ASP A 1 231 ? -1.946 61.082 8.269 1.00 17.12 255 ASP A CA 1
ATOM 1916 C C . ASP A 1 231 ? -2.511 60.389 7.041 1.00 18.86 255 ASP A C 1
ATOM 1917 O O . ASP A 1 231 ? -3.212 61.006 6.230 1.00 18.58 255 ASP A O 1
ATOM 1922 N N . TYR A 1 232 ? -2.216 59.099 6.900 1.00 15.81 256 TYR A N 1
ATOM 1923 C CA . TYR A 1 232 ? -2.642 58.340 5.729 1.00 16.77 256 TYR A CA 1
ATOM 1924 C C . TYR A 1 232 ? -4.157 58.186 5.678 1.00 15.00 256 TYR A C 1
ATOM 1925 O O . TYR A 1 232 ? -4.785 58.485 4.664 1.00 16.81 256 TYR A O 1
ATOM 1934 N N . ILE A 1 233 ? -4.756 57.686 6.760 1.00 13.37 257 ILE A N 1
ATOM 1935 C CA . ILE A 1 233 ? -6.171 57.313 6.710 1.00 13.04 257 ILE A CA 1
ATOM 1936 C C . ILE A 1 233 ? -7.077 58.530 6.573 1.00 17.16 257 ILE A C 1
ATOM 1937 O O . ILE A 1 233 ? -8.196 58.419 6.057 1.00 16.41 257 ILE A O 1
ATOM 1942 N N . ASN A 1 234 ? -6.614 59.704 6.997 1.00 17.23 258 ASN A N 1
ATOM 1943 C CA . ASN A 1 234 ? -7.416 60.913 6.926 1.00 19.43 258 ASN A CA 1
ATOM 1944 C C . ASN A 1 234 ? -7.147 61.749 5.684 1.00 20.06 258 ASN A C 1
ATOM 1945 O O . ASN A 1 234 ? -7.893 62.700 5.434 1.00 20.83 258 ASN A O 1
ATOM 1950 N N . SER A 1 235 ? -6.124 61.428 4.891 1.00 17.89 259 SER A N 1
ATOM 1951 C CA . SER A 1 235 ? -5.805 62.277 3.744 1.00 16.04 259 SER A CA 1
ATOM 1952 C C . SER A 1 235 ? -6.018 61.623 2.388 1.00 16.34 259 SER A C 1
ATOM 1953 O O . SER A 1 235 ? -6.230 62.346 1.404 1.00 18.47 259 SER A O 1
ATOM 1956 N N . LYS A 1 236 ? -5.954 60.297 2.300 1.00 18.10 260 LYS A N 1
ATOM 1957 C CA . LYS A 1 236 ? -6.059 59.637 1.005 1.00 17.18 260 LYS A CA 1
ATOM 1958 C C . LYS A 1 236 ? -7.475 59.708 0.458 1.00 18.29 260 LYS A C 1
ATOM 1959 O O . LYS A 1 236 ? -8.457 59.592 1.200 1.00 19.34 260 LYS A O 1
ATOM 1965 N N . TRP A 1 237 ? -7.565 59.879 -0.858 1.00 16.19 261 TRP A N 1
ATOM 1966 C CA . TRP A 1 237 ? -8.781 59.588 -1.603 1.00 18.47 261 TRP A CA 1
ATOM 1967 C C . TRP A 1 237 ? -8.722 58.109 -1.938 1.00 26.13 261 TRP A C 1
ATOM 1968 O O . TRP A 1 237 ? -7.987 57.687 -2.832 1.00 31.75 261 TRP A O 1
ATOM 1979 N N . PHE A 1 238 ? -9.484 57.319 -1.223 1.00 19.91 262 PHE A N 1
ATOM 1980 C CA . PHE A 1 238 ? -9.448 55.899 -1.487 1.00 17.80 262 PHE A CA 1
ATOM 1981 C C . PHE A 1 238 ? -10.328 55.513 -2.665 1.00 22.73 262 PHE A C 1
ATOM 1982 O O . PHE A 1 238 ? -10.292 54.351 -3.079 1.00 26.38 262 PHE A O 1
ATOM 1990 N N . ALA A 1 239 ? -11.049 56.474 -3.256 1.00 18.55 263 ALA A N 1
ATOM 1991 C CA . ALA A 1 239 ? -12.020 56.185 -4.307 1.00 26.77 263 ALA A CA 1
ATOM 1992 C C . ALA A 1 239 ? -12.896 55.024 -3.859 1.00 30.20 263 ALA A C 1
ATOM 1993 O O . ALA A 1 239 ? -13.588 55.132 -2.842 1.00 31.89 263 ALA A O 1
ATOM 1995 N N . ASP A 1 240 ? -12.839 53.901 -4.575 1.00 21.56 264 ASP A N 1
ATOM 1996 C CA . ASP A 1 240 ? -13.669 52.739 -4.272 1.00 20.51 264 ASP A CA 1
ATOM 1997 C C . ASP A 1 240 ? -12.925 51.670 -3.468 1.00 22.84 264 ASP A C 1
ATOM 1998 O O . ASP A 1 240 ? -13.428 50.552 -3.328 1.00 29.86 264 ASP A O 1
ATOM 2003 N N . THR A 1 241 ? -11.757 51.993 -2.926 1.00 20.66 265 THR A N 1
ATOM 2004 C CA . THR A 1 241 ? -10.880 51.013 -2.290 1.00 18.87 265 THR A CA 1
ATOM 2005 C C . THR A 1 241 ? -11.264 50.806 -0.823 1.00 21.58 265 THR A C 1
ATOM 2006 O O . THR A 1 241 ? -11.501 51.772 -0.097 1.00 22.07 265 THR A O 1
ATOM 2010 N N . LEU A 1 242 ? -11.321 49.547 -0.386 1.00 17.48 266 LEU A N 1
ATOM 2011 C CA . LEU A 1 242 ? -11.567 49.218 1.016 1.00 16.82 266 LEU A CA 1
ATOM 2012 C C . LEU A 1 242 ? -10.246 49.177 1.768 1.00 16.86 266 LEU A C 1
ATOM 2013 O O . LEU A 1 242 ? -9.255 48.667 1.253 1.00 21.96 266 LEU A O 1
ATOM 2018 N N . VAL A 1 243 ? -10.230 49.684 2.999 1.00 14.38 267 VAL A N 1
ATOM 2019 C CA . VAL A 1 243 ? -8.995 49.748 3.779 1.00 13.30 267 VAL A CA 1
ATOM 2020 C C . VAL A 1 243 ? -9.153 48.930 5.055 1.00 13.99 267 VAL A C 1
ATOM 2021 O O . VAL A 1 243 ? -10.076 49.170 5.841 1.00 16.65 267 VAL A O 1
ATOM 2025 N N . TYR A 1 244 ? -8.234 47.981 5.264 1.00 12.71 268 TYR A N 1
ATOM 2026 C CA . TYR A 1 244 ? -8.161 47.169 6.467 1.00 12.48 268 TYR A CA 1
ATOM 2027 C C . TYR A 1 244 ? -6.883 47.491 7.228 1.00 13.59 268 TYR A C 1
ATOM 2028 O O . TYR A 1 244 ? -5.839 47.744 6.621 1.00 14.38 268 TYR A O 1
ATOM 2037 N N . LEU A 1 245 ? -6.961 47.485 8.557 1.00 13.73 269 LEU A N 1
ATOM 2038 C CA . LEU A 1 245 ? -5.781 47.627 9.403 1.00 13.37 269 LEU A CA 1
ATOM 2039 C C . LEU A 1 245 ? -5.405 46.250 9.933 1.00 12.38 269 LEU A C 1
ATOM 2040 O O . LEU A 1 245 ? -6.239 45.575 10.548 1.00 13.11 269 LEU A O 1
ATOM 2045 N N . LEU A 1 246 ? -4.163 45.829 9.683 1.00 10.31 270 LEU A N 1
ATOM 2046 C CA . LEU A 1 246 ? -3.647 44.553 10.175 1.00 12.55 270 LEU A CA 1
ATOM 2047 C C . LEU A 1 246 ? -2.582 44.845 11.227 1.00 12.20 270 LEU A C 1
ATOM 2048 O O . LEU A 1 246 ? -1.536 45.420 10.909 1.00 14.19 270 LEU A O 1
ATOM 2053 N N . LEU A 1 247 ? -2.848 44.456 12.469 1.00 11.37 271 LEU A N 1
ATOM 2054 C CA . LEU A 1 247 ? -1.879 44.635 13.550 1.00 12.24 271 LEU A CA 1
ATOM 2055 C C . LEU A 1 247 ? -1.114 43.322 13.637 1.00 14.39 271 LEU A C 1
ATOM 2056 O O . LEU A 1 247 ? -1.629 42.324 14.147 1.00 13.16 271 LEU A O 1
ATOM 2061 N N . ASN A 1 248 ? 0.106 43.326 13.100 1.00 12.59 272 ASN A N 1
ATOM 2062 C CA . ASN A 1 248 ? 0.897 42.145 12.822 1.00 12.26 272 ASN A CA 1
ATOM 2063 C C . ASN A 1 248 ? 1.874 41.878 13.967 1.00 13.02 272 ASN A C 1
ATOM 2064 O O . ASN A 1 248 ? 2.010 42.670 14.908 1.00 12.65 272 ASN A O 1
ATOM 2069 N N . LYS A 1 249 ? 2.537 40.728 13.889 1.00 13.93 273 LYS A N 1
ATOM 2070 C CA . LYS A 1 249 ? 3.485 40.273 14.911 1.00 12.21 273 LYS A CA 1
ATOM 2071 C C . LYS A 1 249 ? 2.804 40.091 16.265 1.00 15.51 273 LYS A C 1
ATOM 2072 O O . LYS A 1 249 ? 3.417 40.306 17.314 1.00 14.15 273 LYS A O 1
ATOM 2078 N N . HIS A 1 250 ? 1.539 39.660 16.233 1.00 13.10 274 HIS A N 1
ATOM 2079 C CA . HIS A 1 250 ? 0.746 39.512 17.453 1.00 15.09 274 HIS A CA 1
ATOM 2080 C C . HIS A 1 250 ? 1.425 38.578 18.455 1.00 14.87 274 HIS A C 1
ATOM 2081 O O . HIS A 1 250 ? 1.521 38.892 19.644 1.00 15.96 274 HIS A O 1
ATOM 2088 N N . ASP A 1 251 ? 1.903 37.421 17.999 1.00 14.05 275 ASP A N 1
ATOM 2089 C CA . ASP A 1 251 ? 2.483 36.468 18.944 1.00 15.87 275 ASP A CA 1
ATOM 2090 C C . ASP A 1 251 ? 3.793 36.989 19.552 1.00 14.61 275 ASP A C 1
ATOM 2091 O O . ASP A 1 251 ? 4.082 36.711 20.726 1.00 14.03 275 ASP A O 1
ATOM 2096 N N . LEU A 1 252 ? 4.581 37.765 18.792 1.00 14.54 276 LEU A N 1
ATOM 2097 C CA . LEU A 1 252 ? 5.777 38.392 19.357 1.00 15.03 276 LEU A CA 1
ATOM 2098 C C . LEU A 1 252 ? 5.406 39.439 20.400 1.00 15.01 276 LEU A C 1
ATOM 2099 O O . LEU A 1 252 ? 6.040 39.524 21.464 1.00 15.83 276 LEU A O 1
ATOM 2104 N N . PHE A 1 253 ? 4.378 40.239 20.106 1.00 13.25 277 PHE A N 1
ATOM 2105 C CA . PHE A 1 253 ? 3.837 41.176 21.082 1.00 15.23 277 PHE A CA 1
ATOM 2106 C C . PHE A 1 253 ? 3.430 40.457 22.363 1.00 13.29 277 PHE A C 1
ATOM 2107 O O . PHE A 1 253 ? 3.762 40.903 23.467 1.00 14.93 277 PHE A O 1
ATOM 2115 N N . VAL A 1 254 ? 2.723 39.329 22.235 1.00 13.64 278 VAL A N 1
ATOM 2116 C CA . VAL A 1 254 ? 2.294 38.589 23.420 1.00 14.34 278 VAL A CA 1
ATOM 2117 C C . VAL A 1 254 ? 3.494 38.160 24.248 1.00 15.71 278 VAL A C 1
ATOM 2118 O O . VAL A 1 254 ? 3.497 38.291 25.480 1.00 17.62 278 VAL A O 1
ATOM 2122 N N . SER A 1 255 ? 4.533 37.643 23.589 1.00 16.00 279 SER A N 1
ATOM 2123 C CA A SER A 1 255 ? 5.725 37.205 24.315 0.33 17.44 279 SER A CA 1
ATOM 2124 C CA B SER A 1 255 ? 5.709 37.199 24.334 0.35 17.42 279 SER A CA 1
ATOM 2125 C CA C SER A 1 255 ? 5.727 37.205 24.309 0.31 17.45 279 SER A CA 1
ATOM 2126 C C . SER A 1 255 ? 6.391 38.366 25.040 1.00 16.17 279 SER A C 1
ATOM 2127 O O . SER A 1 255 ? 6.835 38.222 26.190 1.00 17.72 279 SER A O 1
ATOM 2134 N N . LYS A 1 256 ? 6.477 39.528 24.388 1.00 13.82 280 LYS A N 1
ATOM 2135 C CA . LYS A 1 256 ? 7.075 40.702 25.025 1.00 15.35 280 LYS A CA 1
ATOM 2136 C C . LYS A 1 256 ? 6.315 41.087 26.288 1.00 17.21 280 LYS A C 1
ATOM 2137 O O . LYS A 1 256 ? 6.920 41.354 27.332 1.00 16.29 280 LYS A O 1
ATOM 2143 N N . ILE A 1 257 ? 4.981 41.128 26.208 1.00 11.71 281 ILE A N 1
ATOM 2144 C CA . ILE A 1 257 ? 4.174 41.483 27.376 1.00 12.06 281 ILE A CA 1
ATOM 2145 C C . ILE A 1 257 ? 4.325 40.430 28.467 1.00 14.05 281 ILE A C 1
ATOM 2146 O O . ILE A 1 257 ? 4.535 40.755 29.643 1.00 19.03 281 ILE A O 1
ATOM 2151 N N . LYS A 1 258 ? 4.219 39.146 28.096 1.00 15.36 282 LYS A N 1
ATOM 2152 C CA . LYS A 1 258 ? 4.377 38.097 29.100 1.00 17.81 282 LYS A CA 1
ATOM 2153 C C . LYS A 1 258 ? 5.766 38.119 29.734 1.00 19.66 282 LYS A C 1
ATOM 2154 O O . LYS A 1 258 ? 5.920 37.732 30.895 1.00 21.83 282 LYS A O 1
ATOM 2160 N N . ASN A 1 259 ? 6.786 38.563 28.999 1.00 16.20 283 ASN A N 1
ATOM 2161 C CA . ASN A 1 259 ? 8.146 38.542 29.522 1.00 17.74 283 ASN A CA 1
ATOM 2162 C C . ASN A 1 259 ? 8.514 39.798 30.296 1.00 20.60 283 ASN A C 1
ATOM 2163 O O . ASN A 1 259 ? 9.656 39.914 30.743 1.00 18.89 283 ASN A O 1
ATOM 2168 N N . GLY A 1 260 ? 7.587 40.732 30.466 1.00 15.86 284 GLY A N 1
ATOM 2169 C CA . GLY A 1 260 ? 7.795 41.862 31.347 1.00 15.92 284 GLY A CA 1
ATOM 2170 C C . GLY A 1 260 ? 8.045 43.209 30.694 1.00 18.19 284 GLY A C 1
ATOM 2171 O O . GLY A 1 260 ? 8.364 44.159 31.410 1.00 19.67 284 GLY A O 1
ATOM 2172 N N . SER A 1 261 ? 7.925 43.334 29.369 1.00 16.68 285 SER A N 1
ATOM 2173 C CA . SER A 1 261 ? 8.020 44.644 28.731 1.00 18.89 285 SER A CA 1
ATOM 2174 C C . SER A 1 261 ? 6.672 45.345 28.860 1.00 24.25 285 SER A C 1
ATOM 2175 O O . SER A 1 261 ? 5.667 44.851 28.342 1.00 24.49 285 SER A O 1
ATOM 2178 N N . ARG A 1 262 ? 6.644 46.487 29.549 1.00 18.62 286 ARG A N 1
ATOM 2179 C CA . ARG A 1 262 ? 5.386 47.095 29.979 1.00 19.71 286 ARG A CA 1
ATOM 2180 C C . ARG A 1 262 ? 4.902 48.117 28.961 1.00 20.35 286 ARG A C 1
ATOM 2181 O O . ARG A 1 262 ? 5.644 49.030 28.591 1.00 20.05 286 ARG A O 1
ATOM 2189 N N . LEU A 1 263 ? 3.652 47.973 28.523 1.00 15.60 287 LEU A N 1
ATOM 2190 C CA . LEU A 1 263 ? 3.110 48.941 27.573 1.00 12.64 287 LEU A CA 1
ATOM 2191 C C . LEU A 1 263 ? 3.118 50.346 28.167 1.00 14.93 287 LEU A C 1
ATOM 2192 O O . LEU A 1 263 ? 3.386 51.323 27.458 1.00 20.04 287 LEU A O 1
ATOM 2197 N N . ALA A 1 264 ? 2.857 50.459 29.474 1.00 15.37 288 ALA A N 1
ATOM 2198 C CA . ALA A 1 264 ? 2.760 51.758 30.133 1.00 19.74 288 ALA A CA 1
ATOM 2199 C C . ALA A 1 264 ? 4.081 52.516 30.159 1.00 24.73 288 ALA A C 1
ATOM 2200 O O . ALA A 1 264 ? 4.074 53.733 30.393 1.00 24.01 288 ALA A O 1
ATOM 2202 N N . ASP A 1 265 ? 5.210 51.832 29.949 1.00 20.74 289 ASP A N 1
ATOM 2203 C CA . ASP A 1 265 ? 6.489 52.522 29.852 1.00 21.31 289 ASP A CA 1
ATOM 2204 C C . ASP A 1 265 ? 6.624 53.305 28.555 1.00 22.73 289 ASP A C 1
ATOM 2205 O O . ASP A 1 265 ? 7.487 54.186 28.469 1.00 29.52 289 ASP A O 1
ATOM 2210 N N . THR A 1 266 ? 5.811 52.992 27.545 1.00 18.18 290 THR A N 1
ATOM 2211 C CA . THR A 1 266 ? 5.675 53.791 26.333 1.00 20.32 290 THR A CA 1
ATOM 2212 C C . THR A 1 266 ? 4.437 54.675 26.342 1.00 19.78 290 THR A C 1
ATOM 2213 O O . THR A 1 266 ? 4.510 55.837 25.940 1.00 22.77 290 THR A O 1
ATOM 2217 N N . PHE A 1 267 ? 3.290 54.134 26.747 1.00 15.40 291 PHE A N 1
ATOM 2218 C CA . PHE A 1 267 ? 2.016 54.853 26.704 1.00 17.07 291 PHE A CA 1
ATOM 2219 C C . PHE A 1 267 ? 1.487 55.015 28.125 1.00 20.44 291 PHE A C 1
ATOM 2220 O O . PHE A 1 267 ? 0.829 54.116 28.663 1.00 22.35 291 PHE A O 1
ATOM 2228 N N . GLU A 1 268 ? 1.751 56.180 28.718 1.00 24.41 292 GLU A N 1
ATOM 2229 C CA . GLU A 1 268 ? 1.354 56.428 30.098 1.00 28.91 292 GLU A CA 1
ATOM 2230 C C . GLU A 1 268 ? -0.154 56.379 30.292 1.00 26.77 292 GLU A C 1
ATOM 2231 O O . GLU A 1 268 ? -0.610 56.205 31.425 1.00 30.90 292 GLU A O 1
ATOM 2237 N N . GLU A 1 269 ? -0.938 56.539 29.223 1.00 27.16 293 GLU A N 1
ATOM 2238 C CA . GLU A 1 269 ? -2.387 56.450 29.331 1.00 32.93 293 GLU A CA 1
ATOM 2239 C C . GLU A 1 269 ? -2.892 55.017 29.476 1.00 31.20 293 GLU A C 1
ATOM 2240 O O . GLU A 1 269 ? -4.065 54.829 29.815 1.00 29.63 293 GLU A O 1
ATOM 2242 N N . TYR A 1 270 ? -2.058 54.006 29.223 1.00 26.69 294 TYR A N 1
ATOM 2243 C CA . TYR A 1 270 ? -2.494 52.628 29.429 1.00 24.68 294 TYR A CA 1
ATOM 2244 C C . TYR A 1 270 ? -2.594 52.331 30.919 1.00 28.89 294 TYR A C 1
ATOM 2245 O O . TYR A 1 270 ? -1.586 52.346 31.635 1.00 25.50 294 TYR A O 1
ATOM 2254 N N . LYS A 1 271 ? -3.812 52.047 31.378 1.00 27.98 295 LYS A N 1
ATOM 2255 C CA . LYS A 1 271 ? -4.093 51.788 32.783 1.00 32.78 295 LYS A CA 1
ATOM 2256 C C . LYS A 1 271 ? -4.539 50.353 33.029 1.00 31.47 295 LYS A C 1
ATOM 2257 O O . LYS A 1 271 ? -5.013 50.040 34.126 1.00 33.69 295 LYS A O 1
ATOM 2263 N N . GLY A 1 272 ? -4.403 49.479 32.038 1.00 29.89 296 GLY A N 1
ATOM 2264 C CA . GLY A 1 272 ? -4.807 48.102 32.183 1.00 31.95 296 GLY A CA 1
ATOM 2265 C C . GLY A 1 272 ? -3.834 47.304 33.022 1.00 32.14 296 GLY A C 1
ATOM 2266 O O . GLY A 1 272 ? -2.808 47.804 33.504 1.00 28.53 296 GLY A O 1
ATOM 2267 N N . PRO A 1 273 ? -4.157 46.026 33.209 1.00 29.02 297 PRO A N 1
ATOM 2268 C CA . PRO A 1 273 ? -3.329 45.170 34.065 1.00 28.11 297 PRO A CA 1
ATOM 2269 C C . PRO A 1 273 ? -1.958 44.908 33.463 1.00 30.85 297 PRO A C 1
ATOM 2270 O O . PRO A 1 273 ? -1.746 44.987 32.250 1.00 27.21 297 PRO A O 1
ATOM 2274 N N . GLU A 1 274 ? -1.025 44.572 34.348 1.00 27.66 298 GLU A N 1
ATOM 2275 C CA . GLU A 1 274 ? 0.317 44.171 33.958 1.00 26.03 298 GLU A CA 1
ATOM 2276 C C . GLU A 1 274 ? 0.323 42.751 33.397 1.00 25.47 298 GLU A C 1
ATOM 2277 O O . GLU A 1 274 ? -0.498 41.910 33.772 1.00 33.11 298 GLU A O 1
ATOM 2283 N N . ASN A 1 275 ? 1.288 42.486 32.512 1.00 25.93 299 ASN A N 1
ATOM 2284 C CA . ASN A 1 275 ? 1.488 41.161 31.911 1.00 23.11 299 ASN A CA 1
ATOM 2285 C C . ASN A 1 275 ? 0.189 40.602 31.327 1.00 23.87 299 ASN A C 1
ATOM 2286 O O . ASN A 1 275 ? -0.055 39.399 31.376 1.00 29.08 299 ASN A O 1
ATOM 2291 N N . ASP A 1 276 ? -0.657 41.478 30.784 1.00 23.27 300 ASP A N 1
ATOM 2292 C CA . ASP A 1 276 ? -1.959 41.104 30.222 1.00 21.33 300 ASP A CA 1
ATOM 2293 C C . ASP A 1 276 ? -1.968 41.486 28.747 1.00 19.94 300 ASP A C 1
ATOM 2294 O O . ASP A 1 276 ? -2.244 42.653 28.407 1.00 21.07 300 ASP A O 1
ATOM 2299 N N . PRO A 1 277 ? -1.661 40.558 27.837 1.00 19.72 301 PRO A N 1
ATOM 2300 C CA . PRO A 1 277 ? -1.557 40.939 26.421 1.00 15.39 301 PRO A CA 1
ATOM 2301 C C . PRO A 1 277 ? -2.876 41.350 25.808 1.00 14.04 301 PRO A C 1
ATOM 2302 O O . PRO A 1 277 ? -2.887 42.180 24.889 1.00 16.79 301 PRO A O 1
ATOM 2306 N N . ASP A 1 278 ? -3.987 40.770 26.262 1.00 18.38 302 ASP A N 1
ATOM 2307 C CA . ASP A 1 278 ? -5.266 41.088 25.639 1.00 19.93 302 ASP A CA 1
ATOM 2308 C C . ASP A 1 278 ? -5.705 42.501 25.992 1.00 20.54 302 ASP A C 1
ATOM 2309 O O . ASP A 1 278 ? -6.176 43.247 25.124 1.00 20.71 302 ASP A O 1
ATOM 2314 N N . ALA A 1 279 ? -5.541 42.895 27.255 1.00 20.08 303 ALA A N 1
ATOM 2315 C CA . ALA A 1 279 ? -5.845 44.270 27.633 1.00 20.55 303 ALA A CA 1
ATOM 2316 C C . ALA A 1 279 ? -4.944 45.245 26.892 1.00 19.43 303 ALA A C 1
ATOM 2317 O O . ALA A 1 279 ? -5.403 46.295 26.422 1.00 18.09 303 ALA A O 1
ATOM 2319 N N . ALA A 1 280 ? -3.661 44.899 26.757 1.00 16.30 304 ALA A N 1
ATOM 2320 C CA . ALA A 1 280 ? -2.715 45.792 26.105 1.00 19.75 304 ALA A CA 1
ATOM 2321 C C . ALA A 1 280 ? -2.989 45.894 24.608 1.00 17.67 304 ALA A C 1
ATOM 2322 O O . ALA A 1 280 ? -2.933 46.989 24.038 1.00 14.28 304 ALA A O 1
ATOM 2324 N N . LYS A 1 281 ? -3.317 44.778 23.949 1.00 16.95 305 LYS A N 1
ATOM 2325 C CA . LYS A 1 281 ? -3.541 44.882 22.512 1.00 17.26 305 LYS A CA 1
ATOM 2326 C C . LYS A 1 281 ? -4.848 45.598 22.210 1.00 15.19 305 LYS A C 1
ATOM 2327 O O . LYS A 1 281 ? -4.953 46.282 21.183 1.00 16.76 305 LYS A O 1
ATOM 2333 N N . GLU A 1 282 ? -5.844 45.482 23.095 1.00 15.00 306 GLU A N 1
ATOM 2334 C CA . GLU A 1 282 ? -7.083 46.220 22.874 1.00 20.19 306 GLU A CA 1
ATOM 2335 C C . GLU A 1 282 ? -6.845 47.719 22.977 1.00 19.86 306 GLU A C 1
ATOM 2336 O O . GLU A 1 282 ? -7.400 48.497 22.190 1.00 18.21 306 GLU A O 1
ATOM 2342 N N . PHE A 1 283 ? -5.988 48.134 23.919 1.00 18.19 307 PHE A N 1
ATOM 2343 C CA . PHE A 1 283 ? -5.617 49.541 24.035 1.00 17.62 307 PHE A CA 1
ATOM 2344 C C . PHE A 1 283 ? -4.933 50.036 22.771 1.00 19.80 307 PHE A C 1
ATOM 2345 O O . PHE A 1 283 ? -5.214 51.144 22.298 1.00 16.88 307 PHE A O 1
ATOM 2353 N N . ILE A 1 284 ? -4.034 49.228 22.207 1.00 15.60 308 ILE A N 1
ATOM 2354 C CA . ILE A 1 284 ? -3.349 49.630 20.982 1.00 16.01 308 ILE A CA 1
ATOM 2355 C C . ILE A 1 284 ? -4.331 49.715 19.822 1.00 17.14 308 ILE A C 1
ATOM 2356 O O . ILE A 1 284 ? -4.315 50.676 19.043 1.00 15.45 308 ILE A O 1
ATOM 2361 N N . LYS A 1 285 ? -5.200 48.716 19.685 1.00 13.69 309 LYS A N 1
ATOM 2362 C CA . LYS A 1 285 ? -6.225 48.780 18.646 1.00 14.92 309 LYS A CA 1
ATOM 2363 C C . LYS A 1 285 ? -7.090 50.028 18.805 1.00 15.09 309 LYS A C 1
ATOM 2364 O O . LYS A 1 285 ? -7.420 50.688 17.814 1.00 18.23 309 LYS A O 1
ATOM 2370 N N . ASP A 1 286 ? -7.429 50.395 20.049 1.00 15.94 310 ASP A N 1
ATOM 2371 C CA . ASP A 1 286 ? -8.237 51.590 20.263 1.00 17.19 310 ASP A CA 1
ATOM 2372 C C . ASP A 1 286 ? -7.477 52.851 19.870 1.00 16.05 310 ASP A C 1
ATOM 2373 O O . ASP A 1 286 ? -8.076 53.799 19.350 1.00 17.70 310 ASP A O 1
ATOM 2378 N N . MET A 1 287 ? -6.164 52.892 20.120 1.00 15.68 311 MET A N 1
ATOM 2379 C CA . MET A 1 287 ? -5.395 54.060 19.705 1.00 17.73 311 MET A CA 1
ATOM 2380 C C . MET A 1 287 ? -5.412 54.209 18.190 1.00 16.08 311 MET A C 1
ATOM 2381 O O . MET A 1 287 ? -5.548 55.323 17.666 1.00 15.83 311 MET A O 1
ATOM 2386 N N . TYR A 1 288 ? -5.284 53.099 17.465 1.00 13.90 312 TYR A N 1
ATOM 2387 C CA . TYR A 1 288 ? -5.350 53.179 16.010 1.00 15.85 312 TYR A CA 1
ATOM 2388 C C . TYR A 1 288 ? -6.735 53.604 15.539 1.00 19.84 312 TYR A C 1
ATOM 2389 O O . TYR A 1 288 ? -6.860 54.459 14.655 1.00 18.13 312 TYR A O 1
ATOM 2398 N N . LYS A 1 289 ? -7.793 53.044 16.129 1.00 17.47 313 LYS A N 1
ATOM 2399 C CA . LYS A 1 289 ? -9.124 53.446 15.690 1.00 15.79 313 LYS A CA 1
ATOM 2400 C C . LYS A 1 289 ? -9.394 54.913 16.001 1.00 18.85 313 LYS A C 1
ATOM 2401 O O . LYS A 1 289 ? -10.099 55.587 15.236 1.00 18.47 313 LYS A O 1
ATOM 2407 N N . GLU A 1 290 ? -8.812 55.433 17.088 1.00 19.72 314 GLU A N 1
ATOM 2408 C CA . GLU A 1 290 ? -8.994 56.843 17.421 1.00 23.94 314 GLU A CA 1
ATOM 2409 C C . GLU A 1 290 ? -8.404 57.741 16.340 1.00 22.56 314 GLU A C 1
ATOM 2410 O O . GLU A 1 290 ? -8.952 58.816 16.054 1.00 23.74 314 GLU A O 1
ATOM 2416 N N . LYS A 1 291 ? -7.310 57.303 15.711 1.00 19.25 315 LYS A N 1
ATOM 2417 C CA . LYS A 1 291 ? -6.709 58.040 14.606 1.00 20.34 315 LYS A CA 1
ATOM 2418 C C . LYS A 1 291 ? -7.611 58.087 13.388 1.00 22.90 315 LYS A C 1
ATOM 2419 O O . LYS A 1 291 ? -7.467 58.995 12.558 1.00 24.56 315 LYS A O 1
ATOM 2425 N N . ASP A 1 292 ? -8.528 57.128 13.263 1.00 18.48 316 ASP A N 1
ATOM 2426 C CA . ASP A 1 292 ? -9.391 56.983 12.088 1.00 20.18 316 ASP A CA 1
ATOM 2427 C C . ASP A 1 292 ? -10.671 57.776 12.345 1.00 23.34 316 ASP A C 1
ATOM 2428 O O . ASP A 1 292 ? -11.744 57.231 12.611 1.00 23.44 316 ASP A O 1
ATOM 2433 N N . THR A 1 293 ? -10.538 59.105 12.242 1.00 21.70 317 THR A N 1
ATOM 2434 C CA . THR A 1 293 ? -11.554 60.022 12.754 1.00 26.34 317 THR A CA 1
ATOM 2435 C C . THR A 1 293 ? -12.899 59.844 12.056 1.00 30.89 317 THR A C 1
ATOM 2436 O O . THR A 1 293 ? -13.954 59.950 12.695 1.00 35.01 317 THR A O 1
ATOM 2440 N N . GLU A 1 294 ? -12.892 59.595 10.745 1.00 23.50 318 GLU A N 1
ATOM 2441 C CA . GLU A 1 294 ? -14.128 59.445 9.985 1.00 29.01 318 GLU A CA 1
ATOM 2442 C C . GLU A 1 294 ? -14.526 57.983 9.788 1.00 30.09 318 GLU A C 1
ATOM 2443 O O . GLU A 1 294 ? -15.391 57.693 8.953 1.00 31.51 318 GLU A O 1
ATOM 2445 N N . ASN A 1 295 ? -13.913 57.061 10.533 1.00 25.78 319 ASN A N 1
ATOM 2446 C CA . ASN A 1 295 ? -14.243 55.636 10.472 1.00 27.62 319 ASN A CA 1
ATOM 2447 C C . ASN A 1 295 ? -14.159 55.109 9.040 1.00 22.34 319 ASN A C 1
ATOM 2448 O O . ASN A 1 295 ? -15.076 54.470 8.519 1.00 26.77 319 ASN A O 1
ATOM 2453 N N . ARG A 1 296 ? -13.026 55.388 8.396 1.00 20.62 320 ARG A N 1
ATOM 2454 C CA . ARG A 1 296 ? -12.787 54.917 7.041 1.00 24.20 320 ARG A CA 1
ATOM 2455 C C . ARG A 1 296 ? -12.313 53.467 6.995 1.00 25.13 320 ARG A C 1
ATOM 2456 O O . ARG A 1 296 ? -12.446 52.819 5.949 1.00 21.19 320 ARG A O 1
ATOM 2464 N N . LEU A 1 297 ? -11.792 52.932 8.098 1.00 18.90 321 LEU A N 1
ATOM 2465 C CA . LEU A 1 297 ? -11.392 51.533 8.104 1.00 14.15 321 LEU A CA 1
ATOM 2466 C C . LEU A 1 297 ? -12.598 50.622 7.931 1.00 17.50 321 LEU A C 1
ATOM 2467 O O . LEU A 1 297 ? -13.649 50.813 8.553 1.00 18.83 321 LEU A O 1
ATOM 2472 N N . ARG A 1 298 ? -12.433 49.613 7.084 1.00 15.93 322 ARG A N 1
ATOM 2473 C CA . ARG A 1 298 ? -13.446 48.579 6.969 1.00 18.15 322 ARG A CA 1
ATOM 2474 C C . ARG A 1 298 ? -13.444 47.682 8.203 1.00 20.98 322 ARG A C 1
ATOM 2475 O O . ARG A 1 298 ? -14.511 47.365 8.757 1.00 23.33 322 ARG A O 1
ATOM 2483 N N . ASP A 1 299 ? -12.260 47.260 8.642 1.00 16.21 323 ASP A N 1
ATOM 2484 C CA . ASP A 1 299 ? -12.146 46.425 9.834 1.00 18.88 323 ASP A CA 1
ATOM 2485 C C . ASP A 1 299 ? -10.698 46.462 10.322 1.00 17.59 323 ASP A C 1
ATOM 2486 O O . ASP A 1 299 ? -9.806 46.980 9.647 1.00 15.87 323 ASP A O 1
ATOM 2491 N N . VAL A 1 300 ? -10.471 45.890 11.507 1.00 18.53 324 VAL A N 1
ATOM 2492 C CA . VAL A 1 300 ? -9.142 45.782 12.106 1.00 18.26 324 VAL A CA 1
ATOM 2493 C C . VAL A 1 300 ? -8.934 44.331 12.516 1.00 17.99 324 VAL A C 1
ATOM 2494 O O . VAL A 1 300 ? -9.822 43.730 13.127 1.00 19.07 324 VAL A O 1
ATOM 2498 N N . PHE A 1 301 ? -7.777 43.760 12.161 1.00 14.69 325 PHE A N 1
ATOM 2499 C CA . PHE A 1 301 ? -7.477 42.361 12.451 1.00 15.72 325 PHE A CA 1
ATOM 2500 C C . PHE A 1 301 ? -6.121 42.254 13.129 1.00 17.41 325 PHE A C 1
ATOM 2501 O O . PHE A 1 301 ? -5.167 42.937 12.739 1.00 17.38 325 PHE A O 1
ATOM 2509 N N . PHE A 1 302 ? -6.030 41.383 14.134 1.00 14.76 326 PHE A N 1
ATOM 2510 C CA . PHE A 1 302 ? -4.739 40.991 14.677 1.00 14.10 326 PHE A CA 1
ATOM 2511 C C . PHE A 1 302 ? -4.240 39.797 13.886 1.00 14.91 326 PHE A C 1
ATOM 2512 O O . PHE A 1 302 ? -5.026 38.918 13.524 1.00 17.45 326 PHE A O 1
ATOM 2520 N N . VAL A 1 303 ? -2.929 39.734 13.645 1.00 12.99 327 VAL A N 1
ATOM 2521 C CA . VAL A 1 303 ? -2.383 38.618 12.878 1.00 13.42 327 VAL A CA 1
ATOM 2522 C C . VAL A 1 303 ? -0.940 38.354 13.293 1.00 12.69 327 VAL A C 1
ATOM 2523 O O . VAL A 1 303 ? -0.247 39.226 13.818 1.00 12.84 327 VAL A O 1
ATOM 2527 N N . THR A 1 304 ? -0.500 37.114 13.093 1.00 12.54 328 THR A N 1
ATOM 2528 C CA . THR A 1 304 ? 0.913 36.765 13.197 1.00 11.56 328 THR A CA 1
ATOM 2529 C C . THR A 1 304 ? 1.290 36.183 11.844 1.00 12.14 328 THR A C 1
ATOM 2530 O O . THR A 1 304 ? 0.991 35.022 11.564 1.00 15.30 328 THR A O 1
ATOM 2534 N N . ALA A 1 305 ? 1.918 37.005 11.002 1.00 12.99 329 ALA A N 1
ATOM 2535 C CA . ALA A 1 305 ? 2.223 36.579 9.641 1.00 15.88 329 ALA A CA 1
ATOM 2536 C C . ALA A 1 305 ? 3.150 35.371 9.613 1.00 15.59 329 ALA A C 1
ATOM 2537 O O . ALA A 1 305 ? 3.084 34.566 8.681 1.00 14.71 329 ALA A O 1
ATOM 2539 N N . LEU A 1 306 ? 4.011 35.215 10.622 1.00 12.89 330 LEU A N 1
ATOM 2540 C CA . LEU A 1 306 ? 4.896 34.055 10.657 1.00 16.61 330 LEU A CA 1
ATOM 2541 C C . LEU A 1 306 ? 4.139 32.765 10.947 1.00 15.76 330 LEU A C 1
ATOM 2542 O O . LEU A 1 306 ? 4.680 31.676 10.726 1.00 19.54 330 LEU A O 1
ATOM 2547 N N . ASP A 1 307 ? 2.900 32.864 11.425 1.00 15.18 331 ASP A N 1
ATOM 2548 C CA . ASP A 1 307 ? 2.047 31.694 11.654 1.00 15.97 331 ASP A CA 1
ATOM 2549 C C . ASP A 1 307 ? 1.185 31.499 10.413 1.00 18.71 331 ASP A C 1
ATOM 2550 O O . ASP A 1 307 ? 0.150 32.155 10.253 1.00 20.18 331 ASP A O 1
ATOM 2555 N N . LYS A 1 308 ? 1.597 30.575 9.541 1.00 18.82 332 LYS A N 1
ATOM 2556 C CA . LYS A 1 308 ? 0.936 30.474 8.242 1.00 22.05 332 LYS A CA 1
ATOM 2557 C C . LYS A 1 308 ? -0.539 30.118 8.396 1.00 15.86 332 LYS A C 1
ATOM 2558 O O . LYS A 1 308 ? -1.389 30.663 7.683 1.00 20.88 332 LYS A O 1
ATOM 2564 N N . ALA A 1 309 ? -0.871 29.233 9.348 1.00 18.39 333 ALA A N 1
ATOM 2565 C CA . ALA A 1 309 ? -2.270 28.861 9.551 1.00 19.47 333 ALA A CA 1
ATOM 2566 C C . ALA A 1 309 ? -3.099 30.043 10.041 1.00 19.79 333 ALA A C 1
ATOM 2567 O O . ALA A 1 309 ? -4.247 30.214 9.617 1.00 22.30 333 ALA A O 1
ATOM 2569 N N . ASN A 1 310 ? -2.543 30.860 10.942 1.00 19.01 334 ASN A N 1
ATOM 2570 C CA . ASN A 1 310 ? -3.263 32.040 11.419 1.00 21.82 334 ASN A CA 1
ATOM 2571 C C . ASN A 1 310 ? -3.430 33.060 10.305 1.00 18.79 334 ASN A C 1
ATOM 2572 O O . ASN A 1 310 ? -4.499 33.665 10.165 1.00 19.42 334 ASN A O 1
ATOM 2577 N N . LEU A 1 311 ? -2.379 33.267 9.510 1.00 17.22 335 LEU A N 1
ATOM 2578 C CA . LEU A 1 311 ? -2.461 34.238 8.426 1.00 18.04 335 LEU A CA 1
ATOM 2579 C C . LEU A 1 311 ? -3.511 33.814 7.411 1.00 20.05 335 LEU A C 1
ATOM 2580 O O . LEU A 1 311 ? -4.300 34.640 6.942 1.00 17.84 335 LEU A O 1
ATOM 2585 N N . LYS A 1 312 ? -3.531 32.524 7.065 1.00 19.14 336 LYS A N 1
ATOM 2586 C CA . LYS A 1 312 ? -4.548 32.006 6.153 1.00 20.90 336 LYS A CA 1
ATOM 2587 C C . LYS A 1 312 ? -5.950 32.308 6.660 1.00 23.14 336 LYS A C 1
ATOM 2588 O O . LYS A 1 312 ? -6.822 32.736 5.894 1.00 26.41 336 LYS A O 1
ATOM 2594 N N . GLU A 1 313 ? -6.185 32.082 7.952 1.00 19.03 337 GLU A N 1
ATOM 2595 C CA . GLU A 1 313 ? -7.503 32.298 8.531 1.00 18.05 337 GLU A CA 1
ATOM 2596 C C . GLU A 1 313 ? -7.899 33.767 8.454 1.00 20.10 337 GLU A C 1
ATOM 2597 O O . GLU A 1 313 ? -9.032 34.101 8.073 1.00 18.22 337 GLU A O 1
ATOM 2603 N N . ARG A 1 314 ? -6.976 34.663 8.813 1.00 18.57 338 ARG A N 1
ATOM 2604 C CA . ARG A 1 314 ? -7.283 36.087 8.772 1.00 20.20 338 ARG A CA 1
ATOM 2605 C C . ARG A 1 314 ? -7.481 36.567 7.341 1.00 15.30 338 ARG A C 1
ATOM 2606 O O . ARG A 1 314 ? -8.356 37.401 7.076 1.00 17.41 338 ARG A O 1
ATOM 2614 N N . LEU A 1 315 ? -6.691 36.045 6.397 1.00 17.83 339 LEU A N 1
ATOM 2615 C CA . LEU A 1 315 ? -6.838 36.502 5.018 1.00 19.02 339 LEU A CA 1
ATOM 2616 C C . LEU A 1 315 ? -8.149 36.015 4.418 1.00 20.10 339 LEU A C 1
ATOM 2617 O O . LEU A 1 315 ? -8.759 36.726 3.610 1.00 18.85 339 LEU A O 1
ATOM 2622 N N . GLU A 1 316 ? -8.605 34.824 4.820 1.00 17.63 340 GLU A N 1
ATOM 2623 C CA . GLU A 1 316 ? -9.911 34.340 4.391 1.00 18.51 340 GLU A CA 1
ATOM 2624 C C . GLU A 1 316 ? -11.029 35.217 4.942 1.00 19.40 340 GLU A C 1
ATOM 2625 O O . GLU A 1 316 ? -12.028 35.462 4.256 1.00 19.25 340 GLU A O 1
ATOM 2627 N N . GLN A 1 317 ? -10.891 35.686 6.186 1.00 18.61 341 GLN A N 1
ATOM 2628 C CA . GLN A 1 317 ? -11.876 36.618 6.722 1.00 17.13 341 GLN A CA 1
ATOM 2629 C C . GLN A 1 317 ? -11.895 37.905 5.908 1.00 18.11 341 GLN A C 1
ATOM 2630 O O . GLN A 1 317 ? -12.968 38.439 5.582 1.00 18.40 341 GLN A O 1
ATOM 2636 N N . ILE A 1 318 ? -10.712 38.410 5.567 1.00 16.25 342 ILE A N 1
ATOM 2637 C CA . ILE A 1 318 ? -10.613 39.643 4.795 1.00 17.80 342 ILE A CA 1
ATOM 2638 C C . ILE A 1 318 ? -11.207 39.453 3.405 1.00 20.94 342 ILE A C 1
ATOM 2639 O O . ILE A 1 318 ? -12.021 40.262 2.953 1.00 18.57 342 ILE A O 1
ATOM 2644 N N . THR A 1 319 ? -10.824 38.375 2.70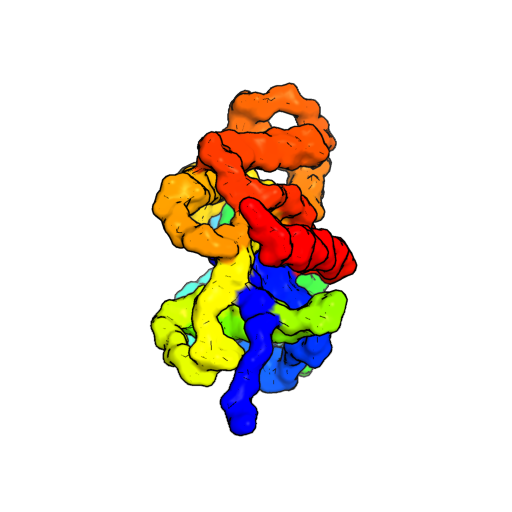6 1.00 17.67 343 THR A N 1
ATOM 2645 C CA . THR A 1 319 ? -11.332 38.225 1.344 1.00 18.80 343 THR A CA 1
ATOM 2646 C C . THR A 1 319 ? -12.832 37.958 1.339 1.00 18.56 343 THR A C 1
ATOM 2647 O O . THR A 1 319 ? -13.541 38.439 0.447 1.00 19.19 343 THR A O 1
ATOM 2651 N N . SER A 1 320 ? -13.341 37.243 2.342 1.00 14.91 344 SER A N 1
ATOM 2652 C CA . SER A 1 320 ? -14.784 37.070 2.436 1.00 16.26 344 SER A CA 1
ATOM 2653 C C . SER A 1 320 ? -15.473 38.406 2.630 1.00 16.98 344 SER A C 1
ATOM 2654 O O . SER A 1 320 ? -16.512 38.676 2.016 1.00 22.11 344 SER A O 1
ATOM 2657 N N . ASP A 1 321 ? -14.897 39.269 3.463 1.00 18.74 345 ASP A N 1
ATOM 2658 C CA . ASP A 1 321 ? -15.523 40.563 3.685 1.00 20.52 345 ASP A CA 1
ATOM 2659 C C . ASP A 1 321 ? -15.450 41.435 2.441 1.00 21.06 345 ASP A C 1
ATOM 2660 O O . ASP A 1 321 ? -16.401 42.167 2.137 1.00 21.78 345 ASP A O 1
ATOM 2665 N N . ILE A 1 322 ? -14.331 41.378 1.710 1.00 19.34 346 ILE A N 1
ATOM 2666 C CA . ILE A 1 322 ? -14.237 42.113 0.451 1.00 19.24 346 ILE A CA 1
ATOM 2667 C C . ILE A 1 322 ? -15.362 41.691 -0.483 1.00 20.91 346 ILE A C 1
ATOM 2668 O O . ILE A 1 322 ? -16.036 42.528 -1.097 1.00 22.90 346 ILE A O 1
ATOM 2673 N N . LEU A 1 323 ? -15.581 40.385 -0.597 1.00 21.23 347 LEU A N 1
ATOM 2674 C CA . LEU A 1 323 ? -16.638 39.893 -1.474 1.00 23.34 347 LEU A CA 1
ATOM 2675 C C . LEU A 1 323 ? -18.005 40.349 -0.992 1.00 22.46 347 LEU A C 1
ATOM 2676 O O . LEU A 1 323 ? -18.882 40.668 -1.805 1.00 28.35 347 LEU A O 1
ATOM 2681 N N . SER A 1 324 ? -18.202 40.404 0.326 1.00 25.09 348 SER A N 1
ATOM 2682 C CA . SER A 1 324 ? -19.514 40.786 0.842 1.00 26.77 348 SER A CA 1
ATOM 2683 C C . SER A 1 324 ? -19.827 42.248 0.548 1.00 29.87 348 SER A C 1
ATOM 2684 O O . SER A 1 324 ? -20.997 42.607 0.389 1.00 37.66 348 SER A O 1
ATOM 2687 N N . ALA A 1 325 ? -18.803 43.095 0.448 1.00 27.03 349 ALA A N 1
ATOM 2688 C CA . ALA A 1 325 ? -18.972 44.508 0.127 1.00 33.77 349 ALA A CA 1
ATOM 2689 C C . ALA A 1 325 ? -19.087 44.780 -1.369 1.00 34.32 349 ALA A C 1
ATOM 2690 O O . ALA A 1 325 ? -19.460 45.895 -1.745 1.00 29.68 349 ALA A O 1
ATOM 2692 N N . GLU A 1 326 ? -18.791 43.792 -2.218 1.00 36.18 350 GLU A N 1
ATOM 2693 C CA . GLU A 1 326 ? -18.782 44.011 -3.662 1.00 38.55 350 GLU A CA 1
ATOM 2694 C C . GLU A 1 326 ? -20.135 44.507 -4.164 1.00 34.13 350 GLU A C 1
ATOM 2695 O O . GLU A 1 326 ? -20.199 45.409 -5.008 1.00 34.59 350 GLU A O 1
ATOM 2701 N N . ASN A 1 327 ? -21.228 43.942 -3.652 1.00 30.22 351 ASN A N 1
ATOM 2702 C CA . ASN A 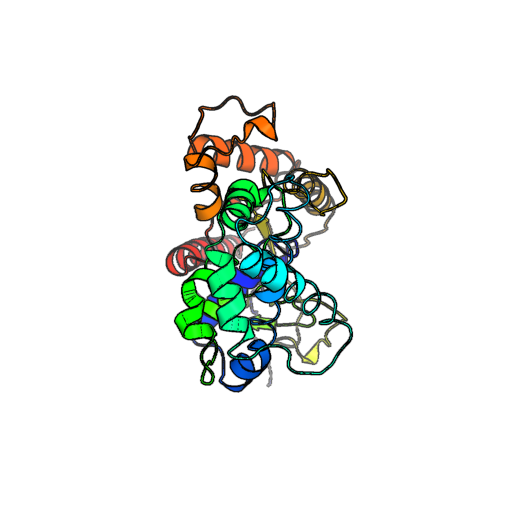1 327 ? -22.562 44.319 -4.100 1.00 34.21 351 ASN A CA 1
ATOM 2703 C C . ASN A 1 327 ? -23.208 45.385 -3.216 1.00 29.24 351 ASN A C 1
ATOM 2704 O O . ASN A 1 327 ? -24.439 45.491 -3.200 1.00 32.45 351 ASN A O 1
ATOM 2709 N N . ASP A 1 328 ? -22.410 46.166 -2.488 1.00 23.19 352 ASP A N 1
ATOM 2710 C CA . ASP A 1 328 ? -22.956 47.218 -1.636 1.00 27.72 352 ASP A CA 1
ATOM 2711 C C . ASP A 1 328 ? -23.550 48.340 -2.477 1.00 24.37 352 ASP A C 1
ATOM 2712 O O . ASP A 1 328 ? -22.919 48.828 -3.418 1.00 26.49 352 ASP A O 1
ATOM 2717 N N . LEU A 1 329 ? -24.748 48.770 -2.106 1.00 22.92 353 LEU A N 1
ATOM 2718 C CA . LEU A 1 329 ? -25.455 49.851 -2.776 1.00 23.73 353 LEU A CA 1
ATOM 2719 C C . LEU A 1 329 ? -25.510 51.054 -1.848 1.00 24.68 353 LEU A C 1
ATOM 2720 O O . LEU A 1 329 ? -26.243 52.022 -2.064 1.00 25.89 353 LEU A O 1
#